Protein 5MYF (pdb70)

Sequence (313 aa):
TNTLTTDQLQELLQIQKEFDDRIPTLNLGDSKIAYVVEFFEEWFNTLETFKNWKKKPGKPLDVQLDELADILAFGLSIANQQGFEEYDRDLFFESSFDEEYFLDFPYLRNQDMIYDMMSSEFYDDDLTSIRRLVIVFKIAEQLYTIDQLIDAYKKKMKRNHTNTLTTDQLQELLQIQKEFDDRIPTLNLGDSKIAYVVEFFEWFNTLETFKNWKKKPGKPLDVQLDDELADILAFGLSIANQQGFEEYDRDLFFESSFDEEYFLDFPYLRNQDMIYDMMSEFYDDDLTTSIRRLVIVFKIAEQLYTIDQLIDAYKKKMK

Nearest PDB structures (foldseek):
  5myd-assembly1_C-4  TM=1.002E+00  e=2.985E-21  Staphylococcus sp. HMSC068C09
  5myi-assembly1_D-2  TM=1.001E+00  e=7.187E-21  Staphylococcus aureus
  5myf-assembly1_A  TM=1.003E+00  e=1.012E-20  Staphylococcus aureus
  5mil-assembly1_B  TM=9.375E-01  e=4.132E-13  Staphylococcus aureus
  1ogk-assembly2_D  TM=5.511E-01  e=2.958E-02  Trypanosoma cruzi

Solvent-accessible surface area: 14474 Å² total; per-residue (Å²): 130,53,91,19,66,60,108,49,0,74,75,0,13,64,42,5,65,95,43,12,108,133,25,132,71,56,57,57,42,11,2,50,2,0,0,3,0,26,0,1,28,0,0,29,10,23,4,43,1,31,42,85,71,191,182,70,28,98,80,95,102,51,24,14,58,41,0,0,22,0,0,9,34,0,0,1,0,0,38,55,83,38,17,116,118,169,34,38,92,71,0,37,103,34,17,96,126,17,178,178,4,52,109,88,55,1,166,68,48,76,2,1,60,72,3,0,53,42,5,26,74,136,117,20,74,10,31,55,11,0,0,0,0,0,12,1,0,37,53,36,22,39,0,54,71,0,15,88,16,0,69,105,32,9,104,89,78,122,151,46,79,16,64,56,106,56,0,77,82,0,12,93,33,5,42,85,90,11,108,173,25,132,77,53,54,56,38,11,1,45,0,0,0,4,0,24,0,1,26,0,0,25,10,2,7,27,1,30,39,92,90,107,111,75,28,60,87,111,118,62,13,13,60,38,0,0,26,0,0,12,36,0,0,2,0,0,45,51,77,41,26,59,111,154,28,43,90,77,0,39,59,43,13,111,131,33,190,63,7,59,108,91,52,1,98,67,48,78,1,0,61,78,2,0,53,50,6,81,49,103,89,21,75,8,18,54,10,0,2,1,0,0,17,0,0,39,61,30,24,44,0,67,78,0,18,84,14,0,56,107,68,39,176

Secondary structure (DSSP, 8-state):
-----HHHHHHHHHHHHHHHTT-TT--HHHHHHHHHHHHHHHHHHH-TT-TT-SS-S--HHHHHHHHHHHHHHHHHHHHHH---HHHHHHHHHHHHH--SS-HHHHHSTTHHHHHHHHHTSTT--HHHHHHHHHHHHHHHS-HHHHHHHHHHHH-/-----HHHHHHHHHHHHHHHTT-TT--HHHHHHHHHHHHHHHHHHH-TT-TTSSS----HHHHHHHHHHHHHHHHHHHHHH---HHHHHHHHHHHHH--S--HHHHHSTTHHHHHHHHHH-TT--HHHHHHHHHHHHHHHS-HHHHHHHHHHHHHHH-

B-factor: mean 36.77, std 14.62, range [16.24, 110.11]

InterPro domains:
  IPR014871 dUTPase/dCTP pyrophosphatase [PF08761] (24-177)
  IPR016995 Dimeric dUTPase Dut-like [PIRSF032436] (15-187)

Organism: Staphylococcus aureus (NCBI:txid1280)

Radius of gyration: 20.55 Å; Cα contacts (8 Å, |Δi|>4): 342; chains: 2; bounding box: 52×56×42 Å

Structure (mmCIF, N/CA/C/O backbone):
data_5MYF
#
_entry.id   5MYF
#
_cell.length_a   43.642
_cell.length_b   51.942
_cell.length_c   148.418
_cell.angle_alpha   90.00
_cell.angle_beta   90.00
_cell.angle_gamma   90.00
#
_symmetry.space_group_name_H-M   'P 2 21 21'
#
loop_
_entity.id
_entity.type
_entity.pdbx_description
1 polymer 'dUTPase from DI S. aureus phage'
2 water water
#
loop_
_atom_site.group_PDB
_atom_site.id
_atom_site.type_symbol
_atom_site.label_atom_id
_atom_site.label_alt_id
_atom_site.label_comp_id
_atom_site.label_asym_id
_atom_site.label_entity_id
_atom_site.label_seq_id
_atom_site.pdbx_PDB_ins_code
_atom_site.Cartn_x
_atom_site.Cartn_y
_atom_site.Cartn_z
_atom_site.occupancy
_atom_site.B_iso_or_equiv
_atom_site.auth_seq_id
_atom_site.auth_comp_id
_atom_site.auth_asym_id
_atom_site.auth_atom_id
_atom_site.pdbx_PDB_model_num
ATOM 1 N N . THR A 1 36 ? -34.293 -20.529 34.025 1.00 63.37 2 THR D N 1
ATOM 2 C CA . THR A 1 36 ? -34.016 -20.146 32.635 1.00 67.03 2 THR D CA 1
ATOM 3 C C . THR A 1 36 ? -32.513 -19.768 32.483 1.00 57.84 2 THR D C 1
ATOM 4 O O . THR A 1 36 ? -32.037 -19.310 31.420 1.00 53.42 2 THR D O 1
ATOM 8 N N . ASN A 1 37 ? -31.759 -20.011 33.550 1.00 51.25 3 ASN D N 1
ATOM 9 C CA . ASN A 1 37 ? -30.324 -19.782 33.535 1.00 42.72 3 ASN D CA 1
ATOM 10 C C . ASN A 1 37 ? -29.584 -21.072 33.868 1.00 34.70 3 ASN D C 1
ATOM 11 O O . ASN A 1 37 ? -28.625 -21.086 34.644 1.00 35.53 3 ASN D O 1
ATOM 16 N N . THR A 1 38 ? -30.071 -22.180 33.313 1.00 35.72 4 THR D N 1
ATOM 17 C CA . THR A 1 38 ? -29.451 -23.481 33.527 1.00 28.92 4 THR D CA 1
ATOM 18 C C . THR A 1 38 ? -29.142 -24.138 32.158 1.00 37.02 4 THR D C 1
ATOM 19 O O . THR A 1 38 ? -29.740 -23.797 31.137 1.00 44.93 4 THR D O 1
ATOM 23 N N . LEU A 1 39 ? -28.212 -25.077 32.137 1.00 35.01 5 LEU D N 1
ATOM 24 C CA . LEU A 1 39 ? -27.901 -25.808 30.884 1.00 30.29 5 LEU D CA 1
ATOM 25 C C . LEU A 1 39 ? -28.099 -27.309 31.140 1.00 37.15 5 LEU D C 1
ATOM 26 O O . LEU A 1 39 ? -27.514 -27.836 32.091 1.00 35.67 5 LEU D O 1
ATOM 31 N N . THR A 1 40 ? -28.903 -27.980 30.319 1.00 33.38 6 THR D N 1
ATOM 32 C CA . THR A 1 40 ? -29.132 -29.423 30.459 1.00 36.68 6 THR D CA 1
ATOM 33 C C . THR A 1 40 ? -28.387 -30.143 29.354 1.00 36.91 6 THR D C 1
ATOM 34 O O . THR A 1 40 ? -28.027 -29.516 28.341 1.00 30.40 6 THR D O 1
ATOM 38 N N . THR A 1 41 ? -28.148 -31.437 29.540 1.00 34.35 7 THR D N 1
ATOM 39 C CA . THR A 1 41 ? -27.447 -32.197 28.513 1.00 34.37 7 THR D CA 1
ATOM 40 C C . THR A 1 41 ? -28.242 -32.266 27.209 1.00 31.26 7 THR D C 1
ATOM 41 O O . THR A 1 41 ? -27.645 -32.274 26.128 1.00 32.48 7 THR D O 1
ATOM 45 N N . ASP A 1 42 ? -29.567 -32.301 27.306 1.00 32.63 8 ASP D N 1
ATOM 46 C CA . ASP A 1 42 ? -30.454 -32.205 26.135 1.00 38.25 8 ASP D CA 1
ATOM 47 C C . ASP A 1 42 ? -30.230 -30.923 25.340 1.00 36.41 8 ASP D C 1
ATOM 48 O O . ASP A 1 42 ? -30.214 -30.940 24.102 1.00 31.04 8 ASP D O 1
ATOM 53 N N . GLN A 1 43 ? -30.126 -29.803 26.055 1.00 33.18 9 GLN D N 1
ATOM 54 C CA . GLN A 1 43 ? -29.815 -28.527 25.408 1.00 36.06 9 GLN D CA 1
ATOM 55 C C . GLN A 1 43 ? -28.438 -28.558 24.725 1.00 33.17 9 GLN D C 1
ATOM 56 O O . GLN A 1 43 ? -28.289 -28.124 23.580 1.00 29.68 9 GLN D O 1
ATOM 62 N N . LEU A 1 44 ? -27.438 -29.091 25.426 1.00 27.97 10 LEU D N 1
ATOM 63 C CA . LEU A 1 44 ? -26.093 -29.165 24.864 1.00 28.49 10 LEU D CA 1
ATOM 64 C C . LEU A 1 44 ? -26.061 -30.049 23.633 1.00 28.41 10 LEU D C 1
ATOM 65 O O . LEU A 1 44 ? -25.461 -29.712 22.622 1.00 24.59 10 LEU D O 1
ATOM 70 N N . GLN A 1 45 ? -26.654 -31.235 23.699 1.00 28.82 11 GLN D N 1
ATOM 71 C CA . GLN A 1 45 ? -26.679 -32.089 22.512 1.00 33.46 11 GLN D CA 1
ATOM 72 C C . GLN A 1 45 ? -27.376 -31.427 21.324 1.00 31.50 11 GLN D C 1
ATOM 73 O O . GLN A 1 45 ? -26.936 -31.540 20.158 1.00 30.82 11 GLN D O 1
ATOM 79 N N . GLU A 1 46 ? -28.467 -30.742 21.611 1.00 34.29 12 GLU D N 1
ATOM 80 C CA . GLU A 1 46 ? -29.146 -29.970 20.579 1.00 34.29 12 GLU D CA 1
ATOM 81 C C . GLU A 1 46 ? -28.241 -28.914 19.933 1.00 29.84 12 GLU D C 1
ATOM 82 O O . GLU A 1 46 ? -28.292 -28.723 18.714 1.00 30.01 12 GLU D O 1
ATOM 88 N N . LEU A 1 47 ? -27.466 -28.177 20.727 1.00 28.96 13 LEU D N 1
ATOM 89 C CA . LEU A 1 47 ? -26.558 -27.142 20.165 1.00 23.91 13 LEU D CA 1
ATOM 90 C C . LEU A 1 47 ? -25.441 -27.793 19.343 1.00 26.79 13 LEU D C 1
ATOM 91 O O . LEU A 1 47 ? -25.102 -27.312 18.285 1.00 26.58 13 LEU D O 1
ATOM 96 N N . LEU A 1 48 ? -24.862 -28.905 19.830 1.00 22.64 14 LEU D N 1
ATOM 97 C CA . LEU A 1 48 ? -23.809 -29.591 19.064 1.00 27.02 14 LEU D CA 1
ATOM 98 C C . LEU A 1 48 ? -24.348 -30.078 17.694 1.00 30.39 14 LEU D C 1
ATOM 99 O O . LEU A 1 48 ? -23.651 -29.997 16.674 1.00 30.30 14 LEU D O 1
ATOM 104 N N . GLN A 1 49 ? -25.604 -30.530 17.672 1.00 30.30 15 GLN D N 1
ATOM 105 C CA . GLN A 1 49 ? -26.237 -31.031 16.458 1.00 31.92 15 GLN D CA 1
ATOM 106 C C . GLN A 1 49 ? -26.479 -29.881 15.457 1.00 36.07 15 GLN D C 1
ATOM 107 O O . GLN A 1 49 ? -26.219 -30.015 14.254 1.00 35.92 15 GLN D O 1
ATOM 110 N N . ILE A 1 50 ? -26.961 -28.743 15.950 1.00 33.51 16 ILE D N 1
ATOM 111 C CA . ILE A 1 50 ? -27.103 -27.581 15.093 1.00 29.39 16 ILE D CA 1
ATOM 112 C C . ILE A 1 50 ? -25.755 -27.174 14.484 1.00 34.48 16 ILE D C 1
ATOM 113 O O . ILE A 1 50 ? -25.665 -26.883 13.296 1.00 33.00 16 ILE D O 1
ATOM 118 N N . GLN A 1 51 ? -24.703 -27.123 15.301 1.00 27.97 17 GLN D N 1
ATOM 119 C CA . GLN A 1 51 ? -23.398 -26.727 14.776 1.00 26.18 17 GLN D CA 1
ATOM 120 C C . GLN A 1 51 ? -22.910 -27.754 13.774 1.00 27.93 17 GLN D C 1
ATOM 121 O O . GLN A 1 51 ? -22.277 -27.416 12.745 1.00 28.16 17 GLN D O 1
ATOM 127 N N . LYS A 1 52 ? -23.168 -29.024 14.057 1.00 25.89 18 LYS D N 1
ATOM 128 C CA . LYS A 1 52 ? -22.734 -30.071 13.132 1.00 30.71 18 LYS D CA 1
ATOM 129 C C . LYS A 1 52 ? -23.371 -29.927 11.771 1.00 36.40 18 LYS D C 1
ATOM 130 O O . LYS A 1 52 ? -22.711 -30.127 10.739 1.00 36.33 18 LYS D O 1
ATOM 134 N N . GLU A 1 53 ? -24.668 -29.628 11.763 1.00 44.79 19 GLU D N 1
ATOM 135 C CA . GLU A 1 53 ? -25.399 -29.518 10.507 1.00 47.18 19 GLU D CA 1
ATOM 136 C C . GLU A 1 53 ? -24.893 -28.366 9.703 1.00 42.59 19 GLU D C 1
ATOM 137 O O . GLU A 1 53 ? -24.832 -28.467 8.490 1.00 43.02 19 GLU D O 1
ATOM 143 N N . PHE A 1 54 ? -24.533 -27.276 10.379 1.00 35.58 20 PHE D N 1
ATOM 144 C CA . PHE A 1 54 ? -23.905 -26.164 9.688 1.00 37.09 20 PHE D CA 1
ATOM 145 C C . PHE A 1 54 ? -22.515 -26.489 9.144 1.00 35.66 20 PHE D C 1
ATOM 146 O O . PHE A 1 54 ? -22.193 -26.182 7.997 1.00 44.12 20 PHE D O 1
ATOM 154 N N . ASP A 1 55 ? -21.683 -27.091 9.960 1.00 34.48 21 ASP D N 1
ATOM 155 C CA . ASP A 1 55 ? -20.298 -27.310 9.578 1.00 29.62 21 ASP D CA 1
ATOM 156 C C . ASP A 1 55 ? -20.183 -28.390 8.497 1.00 28.37 21 ASP D C 1
ATOM 157 O O . ASP A 1 55 ? -19.186 -28.421 7.777 1.00 35.16 21 ASP D O 1
ATOM 162 N N . ASP A 1 56 ? -21.175 -29.265 8.439 1.00 30.70 22 ASP D N 1
ATOM 163 C CA . ASP A 1 56 ? -21.208 -30.338 7.416 1.00 33.50 22 ASP D CA 1
ATOM 164 C C . ASP A 1 56 ? -21.272 -29.720 6.023 1.00 44.03 22 ASP D C 1
ATOM 165 O O . ASP A 1 56 ? -20.946 -30.368 5.010 1.00 44.16 22 ASP D O 1
ATOM 170 N N . ARG A 1 57 ? -21.755 -28.488 5.962 1.00 42.63 23 ARG D N 1
ATOM 171 C CA . ARG A 1 57 ? -21.886 -27.788 4.700 1.00 45.35 23 ARG D CA 1
ATOM 172 C C . ARG A 1 57 ? -20.650 -26.968 4.295 1.00 49.00 23 ARG D C 1
ATOM 173 O O . ARG A 1 57 ? -20.631 -26.396 3.205 1.00 51.41 23 ARG D O 1
ATOM 179 N N . ILE A 1 58 ? -19.581 -27.047 5.091 1.00 35.20 24 ILE D N 1
ATOM 180 C CA . ILE A 1 58 ? -18.307 -26.328 4.876 1.00 32.75 24 ILE D CA 1
ATOM 181 C C . ILE A 1 58 ? -17.178 -27.293 4.534 1.00 39.96 24 ILE D C 1
ATOM 182 O O . ILE A 1 58 ? -16.541 -27.903 5.413 1.00 38.04 24 ILE D O 1
ATOM 187 N N . PRO A 1 59 ? -16.945 -27.489 3.227 1.00 46.19 25 PRO D N 1
ATOM 188 C CA . PRO A 1 59 ? -15.981 -28.537 2.862 1.00 42.45 25 PRO D CA 1
ATOM 189 C C . PRO A 1 59 ? -14.555 -28.226 3.279 1.00 41.06 25 PRO D C 1
ATOM 190 O O . PRO A 1 59 ? -13.753 -29.144 3.433 1.00 39.93 25 PRO D O 1
ATOM 194 N N . THR A 1 60 ? -14.268 -26.952 3.540 1.00 36.47 26 THR D N 1
ATOM 195 C CA . THR A 1 60 ? -12.915 -26.522 3.927 1.00 34.10 26 THR D CA 1
ATOM 196 C C . THR A 1 60 ? -12.685 -26.491 5.460 1.00 39.53 26 THR D C 1
ATOM 197 O O . THR A 1 60 ? -11.627 -26.056 5.958 1.00 35.16 26 THR D O 1
ATOM 201 N N . LEU A 1 61 ? -13.679 -26.912 6.224 1.00 35.10 27 LEU D N 1
ATOM 202 C CA . LEU A 1 61 ? -13.542 -26.916 7.713 1.00 33.82 27 LEU D CA 1
ATOM 203 C C . LEU A 1 61 ? -12.223 -27.448 8.256 1.00 34.32 27 LEU D C 1
ATOM 204 O O . LEU A 1 61 ? -11.832 -28.568 7.923 1.00 35.91 27 LEU D O 1
ATOM 209 N N . ASN A 1 62 ? -11.514 -26.689 9.101 1.00 30.27 28 ASN D N 1
ATOM 210 C CA . ASN A 1 62 ? -10.402 -27.333 9.808 1.00 37.23 28 ASN D CA 1
ATOM 211 C C . ASN A 1 62 ? -10.142 -26.800 11.193 1.00 29.09 28 ASN D C 1
ATOM 212 O O . ASN A 1 62 ? -10.390 -25.615 11.526 1.00 30.58 28 ASN D O 1
ATOM 217 N N . LEU A 1 63 ? -9.654 -27.710 12.020 1.00 30.69 29 LEU D N 1
ATOM 218 C CA . LEU A 1 63 ? -9.605 -27.473 13.440 1.00 29.55 29 LEU D CA 1
ATOM 219 C C . LEU A 1 63 ? -8.700 -26.305 13.822 1.00 30.17 29 LEU D C 1
ATOM 220 O O . LEU A 1 63 ? -9.057 -25.456 14.667 1.00 27.66 29 LEU D O 1
ATOM 225 N N . GLY A 1 64 ? -7.535 -26.226 13.193 1.00 28.32 30 GLY D N 1
ATOM 226 C CA . GLY A 1 64 ? -6.633 -25.110 13.453 1.00 33.52 30 GLY D CA 1
ATOM 227 C C . GLY A 1 64 ? -7.267 -23.714 13.241 1.00 30.32 30 GLY D C 1
ATOM 228 O O . GLY A 1 64 ? -7.111 -22.807 14.106 1.00 25.72 30 GLY D O 1
ATOM 229 N N . ASP A 1 65 ? -7.956 -23.545 12.115 1.00 27.31 31 ASP D N 1
ATOM 230 C CA . ASP A 1 65 ? -8.612 -22.260 11.816 1.00 30.26 31 ASP D CA 1
ATOM 231 C C . ASP A 1 65 ? -9.740 -21.991 12.804 1.00 25.13 31 ASP D C 1
ATOM 232 O O . ASP A 1 65 ? -9.941 -20.869 13.254 1.00 27.63 31 ASP D O 1
ATOM 237 N N . SER A 1 66 ? -10.492 -23.028 13.141 1.00 22.14 32 SER D N 1
ATOM 238 C CA . SER A 1 66 ? -11.581 -22.903 14.134 1.00 25.23 32 SER D CA 1
ATOM 239 C C . SER A 1 66 ? -11.061 -22.480 15.521 1.00 26.84 32 SER D C 1
ATOM 240 O O . SER A 1 66 ? -11.747 -21.716 16.249 1.00 22.47 32 SER D O 1
ATOM 243 N N . LYS A 1 67 ? -9.886 -22.982 15.919 1.00 25.68 33 LYS D N 1
ATOM 244 C CA . LYS A 1 67 ? -9.291 -22.611 17.228 1.00 22.35 33 LYS D CA 1
ATOM 245 C C . LYS A 1 67 ? -8.840 -21.130 17.207 1.00 28.70 33 LYS D C 1
ATOM 246 O O . LYS A 1 67 ? -8.985 -20.410 18.193 1.00 24.27 33 LYS D O 1
ATOM 252 N N . ILE A 1 68 ? -8.313 -20.683 16.089 1.00 20.74 34 ILE D N 1
ATOM 253 C CA . ILE A 1 68 ? -7.975 -19.249 15.980 1.00 24.02 34 ILE D CA 1
ATOM 254 C C . ILE A 1 68 ? -9.245 -18.426 15.981 1.00 23.03 34 ILE D C 1
ATOM 255 O O . ILE A 1 68 ? -9.309 -17.366 16.625 1.00 21.39 34 ILE D O 1
ATOM 260 N N . ALA A 1 69 ? -10.248 -18.861 15.220 1.00 21.26 35 ALA D N 1
ATOM 261 C CA . ALA A 1 69 ? -11.525 -18.109 15.159 1.00 22.23 35 ALA D CA 1
ATOM 262 C C . ALA A 1 69 ? -12.174 -17.932 16.538 1.00 21.73 35 ALA D C 1
ATOM 263 O O . ALA A 1 69 ? -12.679 -16.866 16.889 1.00 20.84 35 ALA D O 1
ATOM 265 N N . TYR A 1 70 ? -12.168 -18.981 17.350 1.00 19.06 36 TYR D N 1
ATOM 266 C CA . TYR A 1 70 ? -12.676 -18.870 18.696 1.00 19.74 36 TYR D CA 1
ATOM 267 C C . TYR A 1 70 ? -12.015 -17.705 19.430 1.00 21.26 36 TYR D C 1
ATOM 268 O O . TYR A 1 70 ? -12.689 -16.934 20.074 1.00 19.30 36 TYR D O 1
ATOM 277 N N . VAL A 1 71 ? -10.699 -17.570 19.325 1.00 23.64 37 VAL D N 1
ATOM 278 C CA . VAL A 1 71 ? -9.990 -16.486 20.047 1.00 20.42 37 VAL D CA 1
ATOM 279 C C . VAL A 1 71 ? -10.302 -15.131 19.484 1.00 21.98 37 VAL D C 1
ATOM 280 O O . VAL A 1 71 ? -10.539 -14.181 20.234 1.00 19.37 37 VAL D O 1
ATOM 284 N N . VAL A 1 72 ? -10.247 -15.020 18.156 1.00 18.24 38 VAL D N 1
ATOM 285 C CA . VAL A 1 72 ? -10.599 -13.711 17.529 1.00 18.85 38 VAL D CA 1
ATOM 286 C C . VAL A 1 72 ? -12.014 -13.292 17.923 1.00 20.59 38 VAL D C 1
ATOM 287 O O . VAL A 1 72 ? -12.243 -12.129 18.179 1.00 23.59 38 VAL D O 1
ATOM 291 N N . GLU A 1 73 ? -12.981 -14.218 17.859 1.00 20.44 39 GLU D N 1
ATOM 292 C CA . GLU A 1 73 ? -14.347 -13.880 18.235 1.00 20.21 39 GLU D CA 1
ATOM 293 C C . GLU A 1 73 ? -14.465 -13.577 19.738 1.00 21.11 39 GLU D C 1
ATOM 294 O O . GLU A 1 73 ? -15.327 -12.791 20.161 1.00 19.65 39 GLU D O 1
ATOM 300 N N . PHE A 1 74 ? -13.658 -14.229 20.555 1.00 17.94 40 PHE D N 1
ATOM 301 C CA . PHE A 1 74 ? -13.694 -13.888 21.987 1.00 17.24 40 PHE D CA 1
ATOM 302 C C . PHE A 1 74 ? -13.383 -12.418 22.162 1.00 20.20 40 PHE D C 1
ATOM 303 O O . PHE A 1 74 ? -14.058 -11.678 22.925 1.00 21.67 40 PHE D O 1
ATOM 311 N N . PHE A 1 75 ? -12.357 -11.968 21.437 1.00 21.50 41 PHE D N 1
ATOM 312 C CA . PHE A 1 75 ? -11.962 -10.556 21.542 1.00 19.76 41 PHE D CA 1
ATOM 313 C C . PHE A 1 75 ? -12.989 -9.617 20.944 1.00 18.36 41 PHE D C 1
ATOM 314 O O . PHE A 1 75 ? -13.162 -8.518 21.476 1.00 22.33 41 PHE D O 1
ATOM 322 N N A GLU A 1 76 ? -13.636 -10.001 19.846 0.48 19.46 42 GLU D N 1
ATOM 323 N N B GLU A 1 76 ? -13.661 -10.009 19.858 0.52 19.28 42 GLU D N 1
ATOM 324 C CA A GLU A 1 76 ? -14.715 -9.191 19.297 0.48 23.85 42 GLU D CA 1
ATOM 325 C CA B GLU A 1 76 ? -14.746 -9.194 19.312 0.52 23.77 42 GLU D CA 1
ATOM 326 C C A GLU A 1 76 ? -15.820 -8.997 20.329 0.48 24.38 42 GLU D C 1
ATOM 327 C C B GLU A 1 76 ? -15.831 -8.994 20.340 0.52 24.51 42 GLU D C 1
ATOM 328 O O A GLU A 1 76 ? -16.331 -7.892 20.461 0.48 21.05 42 GLU D O 1
ATOM 329 O O B GLU A 1 76 ? -16.345 -7.891 20.477 0.52 21.45 42 GLU D O 1
ATOM 340 N N . TRP A 1 77 ? -16.207 -10.063 21.031 1.00 20.87 43 TRP D N 1
ATOM 341 C CA . TRP A 1 77 ? -17.181 -9.983 22.125 1.00 19.67 43 TRP D CA 1
ATOM 342 C C . TRP A 1 77 ? -16.678 -9.114 23.270 1.00 21.89 43 TRP D C 1
ATOM 343 O O . TRP A 1 77 ? -17.435 -8.277 23.791 1.00 23.69 43 TRP D O 1
ATOM 354 N N . PHE A 1 78 ? -15.443 -9.330 23.700 1.00 20.52 44 PHE D N 1
ATOM 355 C CA . PHE A 1 78 ? -14.882 -8.507 24.815 1.00 20.07 44 PHE D CA 1
ATOM 356 C C . PHE A 1 78 ? -14.924 -7.017 24.452 1.00 19.59 44 PHE D C 1
ATOM 357 O O . PHE A 1 78 ? -15.205 -6.124 25.322 1.00 23.18 44 PHE D O 1
ATOM 365 N N . ASN A 1 79 ? -14.659 -6.725 23.184 1.00 18.89 45 ASN D N 1
ATOM 366 C CA . ASN A 1 79 ? -14.722 -5.290 22.743 1.00 21.07 45 ASN D CA 1
ATOM 367 C C . ASN A 1 79 ? -16.116 -4.728 22.926 1.00 25.56 45 ASN D C 1
ATOM 368 O O . ASN A 1 79 ? -16.265 -3.508 23.186 1.00 30.48 45 ASN D O 1
ATOM 373 N N . THR A 1 80 ? -17.174 -5.529 22.772 1.00 22.04 46 THR D N 1
ATOM 374 C CA . THR A 1 80 ? -18.553 -4.989 22.979 1.00 21.14 46 THR D CA 1
ATOM 375 C C . THR A 1 80 ? -18.896 -4.549 24.443 1.00 32.91 46 THR D C 1
ATOM 376 O O . THR A 1 80 ? -19.785 -3.667 24.670 1.00 27.59 46 THR D O 1
ATOM 380 N N . LEU A 1 81 ? -18.198 -5.128 25.425 1.00 25.41 47 LEU D N 1
ATOM 381 C CA . LEU A 1 81 ? -18.404 -4.740 26.816 1.00 26.06 47 LEU D CA 1
ATOM 382 C C . LEU A 1 81 ? -17.869 -3.330 27.060 1.00 25.13 47 LEU D C 1
ATOM 383 O O . LEU A 1 81 ? -18.434 -2.560 27.874 1.00 28.26 47 LEU D O 1
ATOM 388 N N . GLU A 1 82 ? -16.753 -3.009 26.418 1.00 26.56 48 GLU D N 1
ATOM 389 C CA . GLU A 1 82 ? -16.149 -1.673 26.569 1.00 24.54 48 GLU D CA 1
ATOM 390 C C . GLU A 1 82 ? -15.753 -1.317 28.008 1.00 31.39 48 GLU D C 1
ATOM 391 O O . GLU A 1 82 ? -15.781 -0.104 28.429 1.00 24.60 48 GLU D O 1
ATOM 397 N N . THR A 1 83 ? -15.366 -2.344 28.766 1.00 30.18 49 THR D N 1
ATOM 398 C CA . THR A 1 83 ? -15.018 -2.125 30.167 1.00 31.69 49 THR D CA 1
ATOM 399 C C . THR A 1 83 ? -13.670 -1.423 30.318 1.00 29.04 49 THR D C 1
ATOM 400 O O . THR A 1 83 ? -13.358 -0.885 31.402 1.00 28.74 49 THR D O 1
ATOM 404 N N . PHE A 1 84 ? -12.887 -1.374 29.255 1.00 24.04 50 PHE D N 1
ATOM 405 C CA . PHE A 1 84 ? -11.617 -0.645 29.291 1.00 29.18 50 PHE D CA 1
ATOM 406 C C . PHE A 1 84 ? -11.741 0.793 28.723 1.00 26.87 50 PHE D C 1
ATOM 407 O O . PHE A 1 84 ? -10.768 1.524 28.693 1.00 28.03 50 PHE D O 1
ATOM 415 N N . LYS A 1 85 ? -12.926 1.163 28.245 1.00 25.93 51 LYS D N 1
ATOM 416 C CA . LYS A 1 85 ? -13.097 2.431 27.569 1.00 24.71 51 LYS D CA 1
ATOM 417 C C . LYS A 1 85 ? -13.489 3.543 28.542 1.00 28.99 51 LYS D C 1
ATOM 418 O O . LYS A 1 85 ? -14.647 3.956 28.595 1.00 28.73 51 LYS D O 1
ATOM 424 N N . ASN A 1 86 ? -12.503 4.017 29.315 1.00 28.43 52 ASN D N 1
ATOM 425 C CA . ASN A 1 86 ? -12.763 5.062 30.307 1.00 29.59 52 ASN D CA 1
ATOM 426 C C . ASN A 1 86 ? -13.147 6.413 29.658 1.00 31.03 52 ASN D C 1
ATOM 427 O O . ASN A 1 86 ? -13.650 7.325 30.334 1.00 28.11 52 ASN D O 1
ATOM 432 N N . TRP A 1 87 ? -12.891 6.553 28.363 1.00 29.75 53 TRP D N 1
ATOM 433 C CA . TRP A 1 87 ? -13.161 7.794 27.668 1.00 35.14 53 TRP D CA 1
ATOM 434 C C . TRP A 1 87 ? -14.581 7.869 27.129 1.00 34.94 53 TRP D C 1
ATOM 435 O O . TRP A 1 87 ? -14.910 8.782 26.395 1.00 30.78 53 TRP D O 1
ATOM 446 N N . LYS A 1 88 ? -15.381 6.839 27.363 1.00 29.68 54 LYS D N 1
ATOM 447 C CA . LYS A 1 88 ? -16.790 6.860 26.965 1.00 29.16 54 LYS D CA 1
ATOM 448 C C . LYS A 1 88 ? -17.635 7.016 28.223 1.00 25.89 54 LYS D C 1
ATOM 449 O O . LYS A 1 88 ? -17.380 6.334 29.208 1.00 32.24 54 LYS D O 1
ATOM 454 N N . LYS A 1 89 ? -18.640 7.853 28.184 1.00 25.37 55 LYS D N 1
ATOM 455 C CA . LYS A 1 89 ? -19.484 8.046 29.363 1.00 29.57 55 LYS D CA 1
ATOM 456 C C . LYS A 1 89 ? -20.272 6.834 29.806 1.00 36.29 55 LYS D C 1
ATOM 457 O O . LYS A 1 89 ? -20.314 6.519 31.000 1.00 42.35 55 LYS D O 1
ATOM 463 N N . LYS A 1 90 ? -21.001 6.238 28.877 1.00 34.10 56 LYS D N 1
ATOM 464 C CA . LYS A 1 90 ? -21.863 5.076 29.204 1.00 37.49 56 LYS D CA 1
ATOM 465 C C . LYS A 1 90 ? -21.429 3.881 28.364 1.00 36.77 56 LYS D C 1
ATOM 466 O O . LYS A 1 90 ? -22.032 3.573 27.341 1.00 33.71 56 LYS D O 1
ATOM 472 N N . PRO A 1 91 ? -20.383 3.197 28.803 1.00 29.81 57 PRO D N 1
ATOM 473 C CA . PRO A 1 91 ? -19.754 2.196 27.937 1.00 29.51 57 PRO D CA 1
ATOM 474 C C . PRO A 1 91 ? -20.611 0.944 27.724 1.00 29.02 57 PRO D C 1
ATOM 475 O O . PRO A 1 91 ? -21.407 0.595 28.602 1.00 35.21 57 PRO D O 1
ATOM 479 N N . GLY A 1 92 ? -20.441 0.299 26.572 1.00 28.50 58 GLY D N 1
ATOM 480 C CA . GLY A 1 92 ? -21.176 -0.927 26.285 1.00 31.88 58 GLY D CA 1
ATOM 481 C C . GLY A 1 92 ? -22.043 -0.866 25.036 1.00 36.77 58 GLY D C 1
ATOM 482 O O . GLY A 1 92 ? -22.826 0.066 24.828 1.00 27.10 58 GLY D O 1
ATOM 483 N N . LYS A 1 93 ? -21.867 -1.849 24.149 1.00 31.21 59 LYS D N 1
ATOM 484 C CA . LYS A 1 93 ? -22.701 -1.935 22.947 1.00 28.23 59 LYS D CA 1
ATOM 485 C C . LYS A 1 93 ? -24.107 -2.398 23.346 1.00 28.74 59 LYS D C 1
ATOM 486 O O . LYS A 1 93 ? -24.295 -2.842 24.479 1.00 30.57 59 LYS D O 1
ATOM 492 N N . PRO A 1 94 ? -25.091 -2.327 22.410 1.00 29.64 60 PRO D N 1
ATOM 493 C CA . PRO A 1 94 ? -26.416 -2.840 22.775 1.00 33.44 60 PRO D CA 1
ATOM 494 C C . PRO A 1 94 ? -26.345 -4.304 23.222 1.00 34.24 60 PRO D C 1
ATOM 495 O O . PRO A 1 94 ? -25.467 -5.056 22.791 1.00 27.41 60 PRO D O 1
ATOM 499 N N . LEU A 1 95 ? -27.215 -4.668 24.150 1.00 32.53 61 LEU D N 1
ATOM 500 C CA . LEU A 1 95 ? -27.269 -6.040 24.633 1.00 34.38 61 LEU D CA 1
ATOM 501 C C . LEU A 1 95 ? -27.389 -7.094 23.512 1.00 31.91 61 LEU D C 1
ATOM 502 O O . LEU A 1 95 ? -26.790 -8.189 23.588 1.00 30.95 61 LEU D O 1
ATOM 507 N N . ASP A 1 96 ? -28.189 -6.824 22.493 1.00 32.27 62 ASP D N 1
ATOM 508 C CA . ASP A 1 96 ? -28.324 -7.799 21.420 1.00 34.44 62 ASP D CA 1
ATOM 509 C C . ASP A 1 96 ? -27.036 -7.978 20.609 1.00 28.61 62 ASP D C 1
ATOM 510 O O . ASP A 1 96 ? -26.783 -9.079 20.064 1.00 26.65 62 ASP D O 1
ATOM 515 N N . VAL A 1 97 ? -26.263 -6.903 20.473 1.00 29.59 63 VAL D N 1
ATOM 516 C CA . VAL A 1 97 ? -24.943 -6.965 19.822 1.00 27.31 63 VAL D CA 1
ATOM 517 C C . VAL A 1 97 ? -23.988 -7.786 20.667 1.00 24.75 63 VAL D C 1
ATOM 518 O O . VAL A 1 97 ? -23.226 -8.641 20.146 1.00 29.33 63 VAL D O 1
ATOM 522 N N . GLN A 1 98 ? -24.025 -7.562 21.983 1.00 24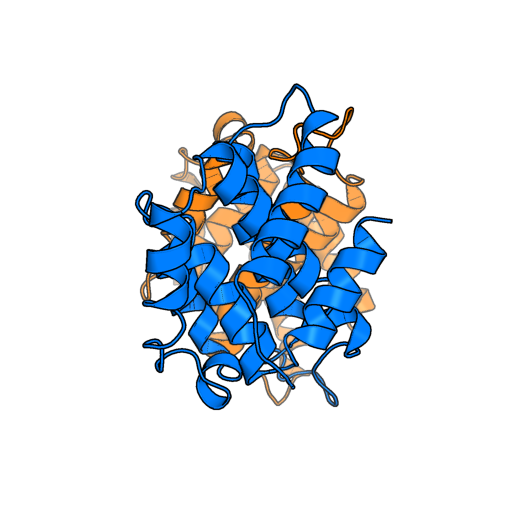.49 64 GLN D N 1
ATOM 523 C CA . GLN A 1 98 ? -23.175 -8.365 22.882 1.00 22.30 64 GLN D CA 1
ATOM 524 C C . GLN A 1 98 ? -23.517 -9.834 22.769 1.00 25.60 64 GLN D C 1
ATOM 525 O O . GLN A 1 98 ? -22.629 -10.708 22.632 1.00 23.49 64 GLN D O 1
ATOM 531 N N . LEU A 1 99 ? -24.807 -10.117 22.779 1.00 20.28 65 LEU D N 1
ATOM 532 C CA . LEU A 1 99 ? -25.177 -11.540 22.746 1.00 23.94 65 LEU D CA 1
ATOM 533 C C . LEU A 1 99 ? -24.875 -12.177 21.410 1.00 26.68 65 LEU D C 1
ATOM 534 O O . LEU A 1 99 ? -24.505 -13.368 21.348 1.00 26.29 65 LEU D O 1
ATOM 539 N N . ASP A 1 100 ? -25.057 -11.421 20.331 1.00 25.57 66 ASP D N 1
ATOM 540 C CA . ASP A 1 100 ? -24.757 -11.973 19.010 1.00 23.49 66 ASP D CA 1
ATOM 541 C C . ASP A 1 100 ? -23.269 -12.260 18.913 1.00 27.17 66 ASP D C 1
ATOM 542 O O . ASP A 1 100 ? -22.859 -13.269 18.306 1.00 25.79 66 ASP D O 1
ATOM 547 N N . GLU A 1 101 ? -22.425 -11.395 19.470 1.00 22.02 67 GLU D N 1
ATOM 548 C CA . GLU A 1 101 ? -20.991 -11.749 19.492 1.00 21.47 67 GLU D CA 1
ATOM 549 C C . GLU A 1 101 ? -20.644 -12.907 20.421 1.00 20.37 67 GLU D C 1
ATOM 550 O O . GLU A 1 101 ? -19.699 -13.640 20.140 1.00 24.86 67 GLU D O 1
ATOM 556 N N . LEU A 1 102 ? -21.341 -13.033 21.529 1.00 21.02 68 LEU D N 1
ATOM 557 C CA . LEU A 1 102 ? -21.106 -14.164 22.458 1.00 22.64 68 LEU D CA 1
ATOM 558 C C . LEU A 1 102 ? -21.465 -15.455 21.753 1.00 26.85 68 LEU D C 1
ATOM 559 O O . LEU A 1 102 ? -20.792 -16.514 21.907 1.00 23.34 68 LEU D O 1
ATOM 564 N N . ALA A 1 103 ? -22.516 -15.374 20.939 1.00 26.57 69 ALA D N 1
ATOM 565 C CA . ALA A 1 103 ? -22.944 -16.554 20.212 1.00 29.65 69 ALA D CA 1
ATOM 566 C C . ALA A 1 103 ? -21.921 -17.018 19.175 1.00 22.56 69 ALA D C 1
ATOM 567 O O . ALA A 1 103 ? -21.868 -18.226 18.831 1.00 21.72 69 ALA D O 1
ATOM 569 N N . ASP A 1 104 ? -21.116 -16.116 18.628 1.00 20.85 70 ASP D N 1
ATOM 570 C CA . ASP A 1 104 ? -20.040 -16.523 17.707 1.00 21.38 70 ASP D CA 1
ATOM 571 C C . ASP A 1 104 ? -19.023 -17.407 18.472 1.00 23.24 70 ASP D C 1
ATOM 572 O O . ASP A 1 104 ? -18.454 -18.301 17.912 1.00 25.10 70 ASP D O 1
ATOM 577 N N . ILE A 1 105 ? -18.670 -17.024 19.686 1.00 23.19 71 ILE D N 1
ATOM 578 C CA . ILE A 1 105 ? -17.757 -17.829 20.507 1.00 24.21 71 ILE D CA 1
ATOM 579 C C . ILE A 1 105 ? -18.347 -19.207 20.750 1.00 22.68 71 ILE D C 1
ATOM 580 O O . ILE A 1 105 ? -17.656 -20.231 20.618 1.00 24.65 71 ILE D O 1
ATOM 585 N N . LEU A 1 106 ? -19.643 -19.242 21.085 1.00 20.39 72 LEU D N 1
ATOM 586 C CA . LEU A 1 106 ? -20.324 -20.535 21.279 1.00 21.54 72 LEU D CA 1
ATOM 587 C C . LEU A 1 106 ? -20.230 -21.365 20.010 1.00 21.44 72 LEU D C 1
ATOM 588 O O . LEU A 1 106 ? -19.870 -22.552 20.065 1.00 20.65 72 LEU D O 1
ATOM 593 N N . ALA A 1 107 ? -20.517 -20.749 18.840 1.00 19.91 73 ALA D N 1
ATOM 594 C CA . ALA A 1 107 ? -20.458 -21.502 17.601 1.00 19.55 73 ALA D CA 1
ATOM 595 C C . ALA A 1 107 ? -19.074 -22.175 17.400 1.00 20.11 73 ALA D C 1
ATOM 596 O O . ALA A 1 107 ? -18.965 -23.341 17.059 1.00 22.31 73 ALA D O 1
ATOM 598 N N . PHE A 1 108 ? -17.993 -21.434 17.580 1.00 21.81 74 PHE D N 1
ATOM 599 C CA . PHE A 1 108 ? -16.708 -22.072 17.329 1.00 20.57 74 PHE D CA 1
ATOM 600 C C . PHE A 1 108 ? -16.331 -23.048 18.433 1.00 23.35 74 PHE D C 1
ATOM 601 O O . PHE A 1 108 ? -15.664 -24.025 18.186 1.00 23.40 74 PHE D O 1
ATOM 609 N N . GLY A 1 109 ? -16.780 -22.812 19.659 1.00 22.32 75 GLY D N 1
ATOM 610 C CA . GLY A 1 109 ? -16.513 -23.825 20.684 1.00 18.97 75 GLY D CA 1
ATOM 611 C C . GLY A 1 109 ? -17.241 -25.152 20.396 1.00 22.74 75 GLY D C 1
ATOM 612 O O . GLY A 1 109 ? -16.689 -26.258 20.583 1.00 24.15 75 GLY D O 1
ATOM 613 N N . LEU A 1 110 ? -18.501 -25.047 19.973 1.00 20.31 76 LEU D N 1
ATOM 614 C CA . LEU A 1 110 ? -19.254 -26.232 19.607 1.00 25.07 76 LEU D CA 1
ATOM 615 C C . LEU A 1 110 ? -18.578 -26.935 18.408 1.00 28.21 76 LEU D C 1
ATOM 616 O O . LEU A 1 110 ? -18.491 -28.165 18.334 1.00 23.64 76 LEU D O 1
ATOM 621 N N . SER A 1 111 ? -18.087 -26.171 17.467 1.00 21.50 77 SER D N 1
ATOM 622 C CA . SER A 1 111 ? -17.461 -26.731 16.249 1.00 24.09 77 SER D CA 1
ATOM 623 C C . SER A 1 111 ? -16.183 -27.509 16.597 1.00 22.93 77 SER D C 1
ATOM 624 O O . SER A 1 111 ? -15.951 -28.623 16.144 1.00 24.22 77 SER D O 1
ATOM 627 N N . ILE A 1 112 ? -15.342 -26.875 17.415 1.00 26.75 78 ILE D N 1
ATOM 628 C CA . ILE A 1 112 ? -14.099 -27.492 17.893 1.00 20.22 78 ILE D CA 1
ATOM 629 C C . ILE A 1 112 ? -14.434 -28.799 18.628 1.00 24.23 78 ILE D C 1
ATOM 630 O O . ILE A 1 112 ? -13.797 -29.818 18.380 1.00 25.23 78 ILE D O 1
ATOM 635 N N . ALA A 1 113 ? -15.435 -28.759 19.499 1.00 22.74 79 ALA D N 1
ATOM 636 C CA . ALA A 1 113 ? -15.873 -29.997 20.229 1.00 19.62 79 ALA D CA 1
ATOM 637 C C . ALA A 1 113 ? -16.262 -31.105 19.214 1.00 24.71 79 ALA D C 1
ATOM 638 O O . ALA A 1 113 ? -15.807 -32.263 19.281 1.00 25.85 79 ALA D O 1
ATOM 640 N N . ASN A 1 114 ? -17.129 -30.757 18.275 1.00 26.63 80 ASN D N 1
ATOM 641 C CA . ASN A 1 114 ? -17.563 -31.718 17.264 1.00 28.53 80 ASN D CA 1
ATOM 642 C C . ASN A 1 114 ? -16.401 -32.254 16.413 1.00 32.05 80 ASN D C 1
ATOM 643 O O . ASN A 1 114 ? -16.329 -33.464 16.073 1.00 31.83 80 ASN D O 1
ATOM 648 N N . GLN A 1 115 ? -15.488 -31.357 16.058 1.00 26.16 81 GLN D N 1
ATOM 649 C CA . GLN A 1 115 ? -14.401 -31.760 15.159 1.00 35.07 81 GLN D CA 1
ATOM 650 C C . GLN A 1 115 ? -13.446 -32.726 15.852 1.00 36.26 81 GLN D C 1
ATOM 651 O O . GLN A 1 115 ? -12.893 -33.626 15.211 1.00 35.96 81 GLN D O 1
ATOM 657 N N . GLN A 1 116 ? -13.254 -32.529 17.154 1.00 28.16 82 GLN D N 1
ATOM 658 C CA . GLN A 1 116 ? -12.420 -33.455 17.925 1.00 31.33 82 GLN D CA 1
ATOM 659 C C . GLN A 1 116 ? -13.150 -34.741 18.336 1.00 37.12 82 GLN D C 1
ATOM 660 O O . GLN A 1 116 ? -12.503 -35.739 18.658 1.00 42.51 82 GLN D O 1
ATOM 666 N N . GLY A 1 117 ? -14.476 -34.751 18.290 1.00 35.67 83 GLY D N 1
ATOM 667 C CA . GLY A 1 117 ? -15.245 -35.873 18.827 1.00 38.13 83 GLY D CA 1
ATOM 668 C C . GLY A 1 117 ? -15.681 -35.500 20.239 1.00 31.93 83 GLY D C 1
ATOM 669 O O . GLY A 1 117 ? -14.869 -35.075 21.061 1.00 32.34 83 GLY D O 1
ATOM 670 N N . PHE A 1 118 ? -16.984 -35.506 20.479 1.00 29.05 84 PHE D N 1
ATOM 671 C CA . PHE A 1 118 ? -17.523 -35.130 21.773 1.00 27.54 84 PHE D CA 1
ATOM 672 C C . PHE A 1 118 ? -18.685 -36.061 22.067 1.00 36.01 84 PHE D C 1
ATOM 673 O O . PHE A 1 118 ? -19.775 -35.886 21.535 1.00 44.98 84 PHE D O 1
ATOM 681 N N . GLU A 1 119 ? -18.447 -37.069 22.901 1.00 29.94 85 GLU D N 1
ATOM 682 C CA . GLU A 1 119 ? -19.435 -38.119 23.110 1.00 32.65 85 GLU D CA 1
ATOM 683 C C . GLU A 1 119 ? -20.000 -38.002 24.524 1.00 28.33 85 GLU D C 1
ATOM 684 O O . GLU A 1 119 ? -19.693 -37.059 25.232 1.00 32.51 85 GLU D O 1
ATOM 690 N N . GLU A 1 120 ? -20.860 -38.938 24.905 1.00 36.27 86 GLU D N 1
ATOM 691 C CA . GLU A 1 120 ? -21.479 -38.852 26.220 1.00 49.48 86 GLU D CA 1
ATOM 692 C C . GLU A 1 120 ? -20.433 -38.661 27.324 1.00 25.88 86 GLU D C 1
ATOM 693 O O . GLU A 1 120 ? -20.646 -37.876 28.226 1.00 30.33 86 GLU D O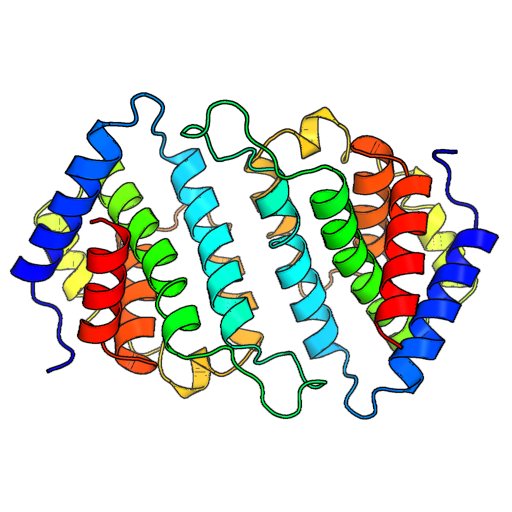 1
ATOM 699 N N . TYR A 1 121 ? -19.313 -39.383 27.206 1.00 26.48 87 TYR D N 1
ATOM 700 C CA . TYR A 1 121 ? -18.159 -39.324 28.115 1.00 26.58 87 TYR D CA 1
ATOM 701 C C . TYR A 1 121 ? -17.677 -37.887 28.260 1.00 34.83 87 TYR D C 1
ATOM 702 O O . TYR A 1 121 ? -17.459 -37.399 29.369 1.00 26.93 87 TYR D O 1
ATOM 711 N N . ASP A 1 122 ? -17.531 -37.201 27.133 1.00 26.63 88 ASP D N 1
ATOM 712 C CA . ASP A 1 122 ? -17.102 -35.785 27.184 1.00 25.63 88 ASP D CA 1
ATOM 713 C C . ASP A 1 122 ? -18.169 -34.843 27.719 1.00 30.07 88 ASP D C 1
ATOM 714 O O . ASP A 1 122 ? -17.857 -33.871 28.419 1.00 25.81 88 ASP D O 1
ATOM 719 N N . ARG A 1 123 ? -19.431 -35.085 27.381 1.00 27.72 89 ARG D N 1
ATOM 720 C CA . ARG A 1 123 ? -20.493 -34.236 27.955 1.00 27.33 89 ARG D CA 1
ATOM 721 C C . ARG A 1 123 ? -20.498 -34.326 29.481 1.00 33.19 89 ARG D C 1
ATOM 722 O O . ARG A 1 123 ? -20.662 -33.329 30.158 1.00 30.39 89 ARG D O 1
ATOM 730 N N . ASP A 1 124 ? -20.403 -35.536 30.026 1.00 30.55 90 ASP D N 1
ATOM 731 C CA . ASP A 1 124 ? -20.317 -35.648 31.482 1.00 30.25 90 ASP D CA 1
ATOM 732 C C . ASP A 1 124 ? -19.126 -34.880 32.104 1.00 29.84 90 ASP D C 1
ATOM 733 O O . ASP A 1 124 ? -19.260 -34.253 33.141 1.00 32.17 90 ASP D O 1
ATOM 738 N N . LEU A 1 125 ? -17.961 -34.959 31.490 1.00 27.61 91 LEU D N 1
ATOM 739 C CA . LEU A 1 125 ? -16.788 -34.209 31.957 1.00 30.09 91 LEU D CA 1
ATOM 740 C C . LEU A 1 125 ? -17.078 -32.707 31.834 1.00 26.96 91 LEU D C 1
ATOM 741 O O . LEU A 1 125 ? -16.678 -31.910 32.686 1.00 28.83 91 LEU D O 1
ATOM 746 N N . PHE A 1 126 ? -17.728 -32.300 30.747 1.00 22.80 92 PHE D N 1
ATOM 747 C CA . PHE A 1 126 ? -18.062 -30.856 30.626 1.00 23.70 92 PHE D CA 1
ATOM 748 C C . PHE A 1 126 ? -18.946 -30.383 31.790 1.00 24.17 92 PHE D C 1
ATOM 749 O O . PHE A 1 126 ? -18.745 -29.287 32.364 1.00 27.97 92 PHE D O 1
ATOM 757 N N . PHE A 1 127 ? -19.979 -31.141 32.087 1.00 25.40 93 PHE D N 1
ATOM 758 C CA . PHE A 1 127 ? -20.910 -30.680 33.125 1.00 30.88 93 PHE D CA 1
ATOM 759 C C . PHE A 1 127 ? -20.242 -30.697 34.475 1.00 36.60 93 PHE D C 1
ATOM 760 O O . PHE A 1 127 ? -20.484 -29.802 35.283 1.00 30.74 93 PHE D O 1
ATOM 768 N N . GLU A 1 128 ? -19.349 -31.659 34.676 1.00 32.69 94 GLU D N 1
ATOM 769 C CA . GLU A 1 128 ? -18.578 -31.697 35.906 1.00 35.37 94 GLU D CA 1
ATOM 770 C C . GLU A 1 128 ? -17.708 -30.430 36.075 1.00 28.90 94 GLU D C 1
ATOM 771 O O . GLU A 1 128 ? -17.727 -29.817 37.155 1.00 30.99 94 GLU D O 1
ATOM 777 N N A SER A 1 129 ? -17.030 -30.006 35.011 0.37 30.35 95 SER D N 1
ATOM 778 N N B SER A 1 129 ? -16.977 -30.053 35.039 0.63 29.79 95 SER D N 1
ATOM 779 C CA A SER A 1 129 ? -16.165 -28.802 35.029 0.37 32.35 95 SER D CA 1
ATOM 780 C CA B SER A 1 129 ? -16.195 -28.797 35.023 0.63 32.79 95 SER D CA 1
ATOM 781 C C A SER A 1 129 ? -16.943 -27.480 35.033 0.37 29.62 95 SER D C 1
ATOM 782 C C B SER A 1 129 ? -17.069 -27.564 35.231 0.63 30.88 95 SER D C 1
ATOM 783 O O A SER A 1 129 ? -16.471 -26.462 35.562 0.37 28.76 95 SER D O 1
ATOM 784 O O B SER A 1 129 ? -16.801 -26.704 36.103 0.63 30.29 95 SER D O 1
ATOM 789 N N . PHE A 1 130 ? -18.121 -27.491 34.430 1.00 27.68 96 PHE D N 1
ATOM 790 C CA . PHE A 1 130 ? -19.024 -26.356 34.493 1.00 31.76 96 PHE D CA 1
ATOM 791 C C . PHE A 1 130 ? -19.554 -26.179 35.892 1.00 34.52 96 PHE D C 1
ATOM 792 O O . PHE A 1 130 ? -19.608 -25.065 36.384 1.00 33.24 96 PHE D O 1
ATOM 800 N N . ASP A 1 131 ? -19.894 -27.270 36.564 1.00 27.42 97 ASP D N 1
ATOM 801 C CA . ASP A 1 131 ? -20.414 -27.149 37.929 1.00 26.88 97 ASP D CA 1
ATOM 802 C C . ASP A 1 131 ? -19.383 -26.773 38.928 1.00 33.75 97 ASP D C 1
ATOM 803 O O . ASP A 1 131 ? -19.709 -26.202 39.954 1.00 37.50 97 ASP D O 1
ATOM 808 N N . GLU A 1 132 ? -18.156 -27.170 38.651 1.00 31.83 98 GLU D N 1
ATOM 809 C CA . GLU A 1 132 ? -17.022 -26.947 39.533 1.00 41.18 98 GLU D CA 1
ATOM 810 C C . GLU A 1 132 ? -16.507 -25.499 39.424 1.00 41.92 98 GLU D C 1
ATOM 811 O O . GLU A 1 132 ? -15.788 -25.008 40.287 1.00 45.52 98 GLU D O 1
ATOM 817 N N . GLU A 1 133 ? -16.784 -24.866 38.300 1.00 35.37 99 GLU D N 1
ATOM 818 C CA . GLU A 1 133 ? -16.182 -23.569 37.961 1.00 32.18 99 GLU D CA 1
ATOM 819 C C . GLU A 1 133 ? -16.728 -22.458 38.870 1.00 45.59 99 GLU D C 1
ATOM 820 O O . GLU A 1 133 ? -17.903 -22.156 38.836 1.00 47.89 99 GLU D O 1
ATOM 826 N N . TYR A 1 134 ? -15.875 -21.813 39.648 1.00 44.57 100 TYR D N 1
ATOM 827 C CA . TYR A 1 134 ? -16.396 -20.820 40.556 1.00 39.54 100 TYR D CA 1
ATOM 828 C C . TYR A 1 134 ? -15.582 -19.556 40.431 1.00 48.16 100 TYR D C 1
ATOM 829 O O . TYR A 1 134 ? -15.981 -18.531 40.979 1.00 50.51 100 TYR D O 1
ATOM 838 N N . PHE A 1 135 ? -14.455 -19.617 39.709 1.00 39.83 101 PHE D N 1
ATOM 839 C CA . PHE A 1 135 ? -13.623 -18.408 39.447 1.00 41.95 101 PHE D CA 1
ATOM 840 C C . PHE A 1 135 ? -14.352 -17.436 38.515 1.00 45.01 101 PHE D C 1
ATOM 841 O O . PHE A 1 135 ? -14.260 -16.240 38.650 1.00 43.44 101 PHE D O 1
ATOM 849 N N . LEU A 1 136 ? -15.069 -17.955 37.528 1.00 37.79 102 LEU D N 1
ATOM 850 C CA . LEU A 1 136 ? -15.713 -17.090 36.549 1.00 44.48 102 LEU D CA 1
ATOM 851 C C . LEU A 1 136 ? -17.060 -16.528 37.041 1.00 49.00 102 LEU D C 1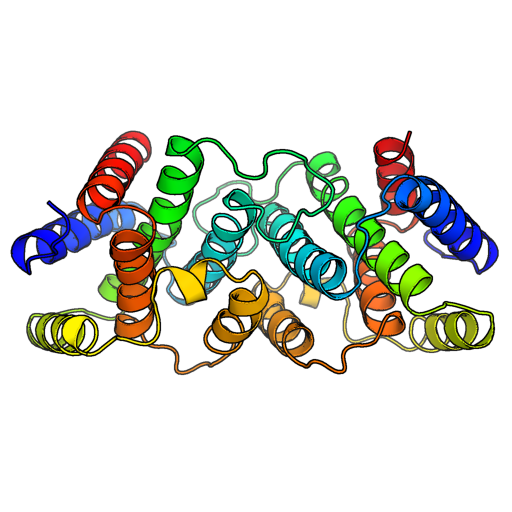
ATOM 852 O O . LEU A 1 136 ? -18.134 -17.040 36.697 1.00 45.19 102 LEU D O 1
ATOM 857 N N . ASP A 1 137 ? -16.995 -15.461 37.841 1.00 44.30 103 ASP D N 1
ATOM 858 C CA . ASP A 1 137 ? -18.196 -14.814 38.341 1.00 47.67 103 ASP D CA 1
ATOM 859 C C . ASP A 1 137 ? -18.384 -13.388 37.841 1.00 46.69 103 ASP D C 1
ATOM 860 O O . ASP A 1 137 ? -17.534 -12.854 37.084 1.00 41.73 103 ASP D O 1
ATOM 865 N N . PHE A 1 138 ? -19.512 -12.783 38.223 1.00 49.18 104 PHE D N 1
ATOM 866 C CA . PHE A 1 138 ? -19.866 -11.462 37.717 1.00 56.24 104 PHE D CA 1
ATOM 867 C C . PHE A 1 138 ? -18.733 -10.452 38.003 1.00 56.84 104 PHE D C 1
ATOM 868 O O . PHE A 1 138 ? -18.325 -9.739 37.091 1.00 54.18 104 PHE D O 1
ATOM 876 N N . PRO A 1 139 ? -18.213 -10.402 39.251 1.00 61.18 105 PRO D N 1
ATOM 877 C CA . PRO A 1 139 ? -17.141 -9.412 39.472 1.00 62.49 105 PRO D CA 1
ATOM 878 C C . PRO A 1 139 ? -15.908 -9.646 38.595 1.00 54.16 105 PRO D C 1
ATOM 879 O O . PRO A 1 139 ? -15.292 -8.691 38.152 1.00 50.45 105 PRO D O 1
ATOM 883 N N . TYR A 1 140 ? -15.515 -10.893 38.416 1.00 52.59 106 TYR D N 1
ATOM 884 C CA . TYR A 1 140 ? -14.352 -11.175 37.617 1.00 52.33 106 TYR D CA 1
ATOM 885 C C . TYR A 1 140 ? -14.507 -10.659 36.181 1.00 42.20 106 TYR D C 1
ATOM 886 O O . TYR A 1 140 ? -13.601 -10.026 35.656 1.00 48.50 106 TYR D O 1
ATOM 895 N N . LEU A 1 141 ? -15.652 -10.951 35.560 1.00 40.31 107 LEU D N 1
ATOM 896 C CA . LEU A 1 141 ? -15.911 -10.666 34.132 1.00 39.69 107 LEU D CA 1
ATOM 897 C C . LEU A 1 141 ? -16.039 -9.181 33.831 1.00 50.67 107 LEU D C 1
ATOM 898 O O . LEU A 1 141 ? -15.832 -8.690 32.712 1.00 58.94 107 LEU D O 1
ATOM 903 N N . ARG A 1 142 ? -16.453 -8.519 34.890 1.00 50.35 108 ARG D N 1
ATOM 904 C CA . ARG A 1 142 ? -16.558 -7.114 35.081 1.00 55.07 108 ARG D CA 1
ATOM 905 C C . ARG A 1 142 ? -15.263 -6.327 34.941 1.00 52.44 108 ARG D C 1
ATOM 906 O O . ARG A 1 142 ? -15.217 -5.145 34.509 1.00 52.44 108 ARG D O 1
ATOM 914 N N . ASN A 1 143 ? -14.218 -6.987 35.404 1.00 44.96 109 ASN D N 1
ATOM 915 C CA . ASN A 1 143 ? -12.881 -6.438 35.486 1.00 38.28 109 ASN D CA 1
ATOM 916 C C . ASN A 1 143 ? -12.173 -6.530 34.101 1.00 42.01 109 ASN D C 1
ATOM 917 O O . ASN A 1 143 ? -11.988 -7.608 33.555 1.00 43.62 109 ASN D O 1
ATOM 922 N N . GLN A 1 144 ? -11.833 -5.390 33.518 1.00 29.20 110 GLN D N 1
ATOM 923 C CA . GLN A 1 144 ? -11.220 -5.410 32.184 1.00 32.00 110 GLN D CA 1
ATOM 924 C C . GLN A 1 144 ? -9.919 -6.233 32.215 1.00 32.80 110 GLN D C 1
ATOM 925 O O . GLN A 1 144 ? -9.541 -6.771 31.186 1.00 31.93 110 GLN D O 1
ATOM 931 N N . ASP A 1 145 ? -9.236 -6.352 33.366 1.00 25.50 111 ASP D N 1
ATOM 932 C CA . ASP A 1 145 ? -7.962 -7.090 33.395 1.00 33.31 111 ASP D CA 1
ATOM 933 C C . ASP A 1 145 ? -8.120 -8.595 33.169 1.00 34.97 111 ASP D C 1
ATOM 934 O O . ASP A 1 145 ? -7.136 -9.308 33.005 1.00 29.77 111 ASP D O 1
ATOM 939 N N . MET A 1 146 ? -9.359 -9.077 33.228 1.00 31.77 112 MET D N 1
ATOM 940 C CA . MET A 1 146 ? -9.622 -10.488 33.027 1.00 27.62 112 MET D CA 1
ATOM 941 C C . MET A 1 146 ? -9.089 -11.000 31.648 1.00 28.78 112 MET D C 1
ATOM 942 O O . MET A 1 146 ? -8.808 -12.197 31.461 1.00 29.61 112 MET D O 1
ATOM 947 N N . ILE A 1 147 ? -9.026 -10.128 30.655 1.00 28.42 113 ILE D N 1
ATOM 948 C CA . ILE A 1 147 ? -8.578 -10.550 29.322 1.00 23.69 113 ILE D CA 1
ATOM 949 C C . ILE A 1 147 ? -7.181 -11.141 29.338 1.00 26.21 113 ILE D C 1
ATOM 950 O O . ILE A 1 147 ? -6.830 -11.980 28.506 1.00 24.64 113 ILE D O 1
ATOM 955 N N . TYR A 1 148 ? -6.333 -10.688 30.255 1.00 22.44 114 TYR D N 1
ATOM 956 C CA . TYR A 1 148 ? -4.984 -11.239 30.309 1.00 24.45 114 TYR D CA 1
ATOM 957 C C . TYR A 1 148 ? -5.026 -12.697 30.758 1.00 25.80 114 TYR D C 1
ATOM 958 O O . TYR A 1 148 ? -4.271 -13.516 30.237 1.00 25.13 114 TYR D O 1
ATOM 967 N N . ASP A 1 149 ? -5.901 -13.015 31.717 1.00 28.72 115 ASP D N 1
ATOM 968 C CA . ASP A 1 149 ? -6.065 -14.415 32.167 1.00 30.08 115 ASP D CA 1
ATOM 969 C C . ASP A 1 149 ? -6.587 -15.278 31.006 1.00 24.41 115 ASP D C 1
ATOM 970 O O . ASP A 1 149 ? -6.140 -16.438 30.808 1.00 30.40 115 ASP D O 1
ATOM 975 N N . MET A 1 150 ? -7.513 -14.721 30.219 1.00 25.24 116 MET D N 1
ATOM 976 C CA . MET A 1 150 ? -8.043 -15.424 29.052 1.00 24.55 116 MET D CA 1
ATOM 977 C C . MET A 1 150 ? -6.957 -15.683 28.035 1.00 28.46 116 MET D C 1
ATOM 978 O O . MET A 1 150 ? -6.831 -16.815 27.510 1.00 23.96 116 MET D O 1
ATOM 983 N N . MET A 1 151 ? -6.159 -14.660 27.742 1.00 23.84 117 MET D N 1
ATOM 984 C CA . MET A 1 151 ? -5.043 -14.823 26.787 1.00 24.88 117 MET D CA 1
ATOM 985 C C . MET A 1 151 ? -4.056 -15.904 27.177 1.00 29.96 117 MET D C 1
ATOM 986 O O . MET A 1 151 ? -3.491 -16.620 26.308 1.00 29.78 117 MET D O 1
ATOM 991 N N A SER A 1 152 ? -3.777 -15.988 28.469 0.47 29.33 118 SER D N 1
ATOM 992 N N B SER A 1 152 ? -3.870 -16.072 28.482 0.53 28.49 118 SER D N 1
ATOM 993 C CA A SER A 1 152 ? -2.896 -17.025 28.958 0.47 29.28 118 SER D CA 1
ATOM 994 C CA B SER A 1 152 ? -2.892 -17.022 28.986 0.53 29.19 118 SER D CA 1
ATOM 995 C C A SER A 1 152 ? -3.441 -18.394 28.566 0.47 32.75 118 SER D C 1
ATOM 996 C C B SER A 1 152 ? -3.425 -18.444 28.779 0.53 32.59 118 SER D C 1
ATOM 997 O O A SER A 1 152 ? -2.699 -19.223 28.042 0.47 31.49 118 SER D O 1
ATOM 998 O O B SER A 1 152 ? -2.649 -19.386 28.646 0.53 34.02 118 SER D O 1
ATOM 1003 N N . GLU A 1 153 ? -4.751 -18.590 28.734 1.00 28.31 119 GLU D N 1
ATOM 1004 C CA . GLU A 1 153 ? -5.351 -19.854 28.366 1.00 30.45 119 GLU D CA 1
ATOM 1005 C C . GLU A 1 153 ? -5.327 -20.061 26.852 1.00 32.96 119 GLU D C 1
ATOM 1006 O O . GLU A 1 153 ? -5.048 -21.169 26.348 1.00 33.49 119 GLU D O 1
ATOM 1012 N N . PHE A 1 154 ? -5.588 -18.996 26.125 1.00 27.42 120 PHE D N 1
ATOM 1013 C CA . PHE A 1 154 ? -5.688 -19.073 24.658 1.00 27.69 120 PHE D CA 1
ATOM 1014 C C . PHE A 1 154 ? -4.328 -19.368 24.027 1.00 29.12 120 PHE D C 1
ATOM 1015 O O . PHE A 1 154 ? -4.281 -19.907 22.940 1.00 36.12 120 PHE D O 1
ATOM 1023 N N . TYR A 1 155 ? -3.220 -18.981 24.661 1.00 28.52 121 TYR D N 1
ATOM 1024 C CA . TYR A 1 155 ? -1.899 -19.213 24.052 1.00 36.18 121 TYR D CA 1
ATOM 1025 C C . TYR A 1 155 ? -1.350 -20.577 24.525 1.00 45.98 121 TYR D C 1
ATOM 1026 O O . TYR A 1 155 ? -0.339 -21.056 24.014 1.00 57.90 121 TYR D O 1
ATOM 1029 N N . ASP A 1 156 ? -2.065 -21.233 25.446 1.00 40.75 122 ASP D N 1
ATOM 1030 C CA . ASP A 1 156 ? -1.742 -22.618 25.873 1.00 40.81 122 ASP D CA 1
ATOM 1031 C C . ASP A 1 156 ? -2.169 -23.665 24.832 1.00 50.99 122 ASP D C 1
ATOM 1032 O O . ASP A 1 156 ? -3.361 -23.860 24.614 1.00 43.49 122 ASP D O 1
ATOM 1037 N N . ASP A 1 157 ? -1.203 -24.336 24.201 1.00 64.27 123 ASP D N 1
ATOM 1038 C CA . ASP A 1 157 ? -1.491 -25.364 23.192 1.00 71.90 123 ASP D CA 1
ATOM 1039 C C . ASP A 1 157 ? -2.438 -26.462 23.698 1.00 66.17 123 ASP D C 1
ATOM 1040 O O . ASP A 1 157 ? -3.091 -27.132 22.900 1.00 61.10 123 ASP D O 1
ATOM 1045 N N . ASP A 1 158 ? -2.507 -26.631 25.023 1.00 62.01 124 ASP D N 1
ATOM 1046 C CA . ASP A 1 158 ? -3.290 -27.700 25.650 1.00 54.94 124 ASP D CA 1
ATOM 1047 C C . ASP A 1 158 ? -4.708 -27.291 26.112 1.00 47.43 124 ASP D C 1
ATOM 1048 O O . ASP A 1 158 ? -5.421 -28.105 26.724 1.00 39.70 124 ASP D O 1
ATOM 1053 N N . LEU A 1 159 ? -5.118 -26.062 25.798 1.00 41.32 125 LEU D N 1
ATOM 1054 C CA . LEU A 1 159 ? -6.492 -25.595 26.037 1.00 31.72 125 LEU D CA 1
ATOM 1055 C C . LEU A 1 159 ? -7.486 -26.618 25.493 1.00 30.48 125 LEU D C 1
ATOM 1056 O O . LEU A 1 159 ? -7.368 -27.014 24.338 1.00 26.45 125 LEU D O 1
ATOM 1061 N N . THR A 1 160 ? -8.463 -27.025 26.277 1.00 30.74 126 THR D N 1
ATOM 1062 C CA . THR A 1 160 ? -9.319 -28.118 25.824 1.00 28.72 126 THR D CA 1
ATOM 1063 C C . THR A 1 160 ? -10.589 -27.609 25.236 1.00 23.99 126 THR D C 1
ATOM 1064 O O . THR A 1 160 ? -10.969 -26.466 25.477 1.00 27.14 126 THR D O 1
ATOM 1068 N N . SER A 1 161 ? -11.286 -28.481 24.509 1.00 25.21 127 SER D N 1
ATOM 1069 C CA . SER A 1 161 ? -12.610 -28.129 24.006 1.00 24.76 127 SER D CA 1
ATOM 1070 C C . SER A 1 161 ? -13.635 -27.937 25.130 1.00 25.55 127 SER D C 1
ATOM 1071 O O . SER A 1 161 ? -14.541 -27.038 25.057 1.00 23.24 127 SER D O 1
ATOM 1074 N N . ILE A 1 162 ? -13.499 -28.751 26.178 1.00 26.59 128 ILE D N 1
ATOM 1075 C CA . ILE A 1 162 ? -14.359 -28.589 27.347 1.00 21.86 128 ILE D CA 1
ATOM 1076 C C . ILE A 1 162 ? -14.161 -27.199 27.967 1.00 24.85 128 ILE D C 1
ATOM 1077 O O . ILE A 1 162 ? -15.112 -26.544 28.311 1.00 22.06 128 ILE D O 1
ATOM 1082 N N . ARG A 1 163 ? -12.923 -26.802 28.188 1.00 23.49 129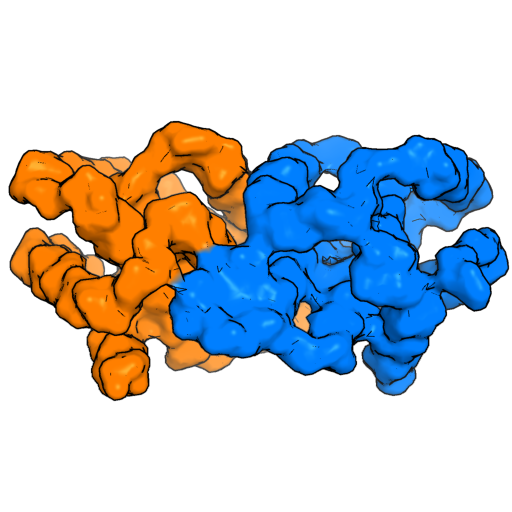 ARG D N 1
ATOM 1083 C CA . ARG A 1 163 ? -12.683 -25.505 28.836 1.00 21.97 129 ARG D CA 1
ATOM 1084 C C . ARG A 1 163 ? -13.288 -24.348 27.982 1.00 20.83 129 ARG D C 1
ATOM 1085 O O . ARG A 1 163 ? -13.822 -23.375 28.532 1.00 23.15 129 ARG D O 1
ATOM 1093 N N . ARG A 1 164 ? -13.128 -24.416 26.646 1.00 21.37 130 ARG D N 1
ATOM 1094 C CA . ARG A 1 164 ? -13.682 -23.390 25.755 1.00 19.69 130 ARG D CA 1
ATOM 1095 C C . ARG A 1 164 ? -15.204 -23.267 25.920 1.00 23.80 130 ARG D C 1
ATOM 1096 O O . ARG A 1 164 ? -15.741 -22.181 25.934 1.00 22.26 130 ARG D O 1
ATOM 1104 N N . LEU A 1 165 ? -15.888 -24.394 26.125 1.00 20.53 131 LEU D N 1
ATOM 1105 C CA . LEU A 1 165 ? -17.317 -24.348 26.353 1.00 20.52 131 LEU D CA 1
ATOM 1106 C C . LEU A 1 165 ? -17.658 -23.896 27.769 1.00 21.06 131 LEU D C 1
ATOM 1107 O O . LEU A 1 165 ? -18.631 -23.180 27.956 1.00 20.43 131 LEU D O 1
ATOM 1112 N N . VAL A 1 166 ? -16.897 -24.337 28.761 1.00 22.96 132 VAL D N 1
ATOM 1113 C CA . VAL A 1 166 ? -17.148 -23.815 30.112 1.00 21.05 132 VAL D CA 1
ATOM 1114 C C . VAL A 1 166 ? -17.054 -22.284 30.179 1.00 22.78 132 VAL D C 1
ATOM 1115 O O . VAL A 1 166 ? -17.890 -21.624 30.814 1.00 24.42 132 VAL D O 1
ATOM 1119 N N . ILE A 1 167 ? -16.021 -21.739 29.556 1.00 21.58 133 ILE D N 1
ATOM 1120 C CA . ILE A 1 167 ? -15.818 -20.275 29.509 1.00 24.26 133 ILE D CA 1
ATOM 1121 C C . ILE A 1 167 ? -17.033 -19.610 28.883 1.00 23.52 133 ILE D C 1
ATOM 1122 O O . ILE A 1 167 ? -17.631 -18.727 29.466 1.00 21.23 133 ILE D O 1
ATOM 1127 N N . VAL A 1 168 ? -17.466 -20.045 27.697 1.00 19.90 134 VAL D N 1
ATOM 1128 C CA . VAL A 1 168 ? -18.564 -19.274 27.086 1.00 20.81 134 VAL D CA 1
ATOM 1129 C C . VAL A 1 168 ? -19.892 -19.462 27.865 1.00 25.04 134 VAL D C 1
ATOM 1130 O O . VAL A 1 168 ? -20.687 -18.531 27.974 1.00 25.35 134 VAL D O 1
ATOM 1134 N N . PHE A 1 169 ? -20.176 -20.645 28.413 1.00 20.61 135 PHE D N 1
ATOM 1135 C CA . PHE A 1 169 ? -21.428 -20.803 29.113 1.00 19.41 135 PHE D CA 1
ATOM 1136 C C . PHE A 1 169 ? -21.355 -20.123 30.450 1.00 24.25 135 PHE D C 1
ATOM 1137 O O . PHE A 1 169 ? -22.368 -19.733 31.008 1.00 27.34 135 PHE D O 1
ATOM 1145 N N . LYS A 1 170 ? -20.172 -20.000 31.007 1.00 22.09 136 LYS D N 1
ATOM 1146 C CA . LYS A 1 170 ? -20.108 -19.296 32.325 1.00 23.07 136 LYS D CA 1
ATOM 1147 C C . LYS A 1 170 ? -20.316 -17.811 32.112 1.00 19.89 136 LYS D C 1
ATOM 1148 O O . LYS A 1 170 ? -20.954 -17.155 32.921 1.00 28.09 136 LYS D O 1
ATOM 1154 N N . ILE A 1 171 ? -19.772 -17.294 31.025 1.00 21.31 137 ILE D N 1
ATOM 1155 C CA . ILE A 1 171 ? -20.005 -15.875 30.688 1.00 20.92 137 ILE D CA 1
ATOM 1156 C C . ILE A 1 171 ? -21.486 -15.626 30.500 1.00 29.64 137 ILE D C 1
ATOM 1157 O O . ILE A 1 171 ? -22.032 -14.649 31.041 1.00 30.33 137 ILE D O 1
ATOM 1162 N N . ALA A 1 172 ? -22.152 -16.538 29.793 1.00 25.11 138 ALA D N 1
ATOM 1163 C CA . ALA A 1 172 ? -23.592 -16.430 29.613 1.00 23.63 138 ALA D CA 1
ATOM 1164 C C . ALA A 1 172 ? -24.345 -16.477 30.929 1.00 27.83 138 ALA D C 1
ATOM 1165 O O . ALA A 1 172 ? -25.233 -15.662 31.146 1.00 30.40 138 ALA D O 1
ATOM 1167 N N . GLU A 1 173 ? -23.967 -17.418 31.803 1.00 22.53 139 GLU D N 1
ATOM 1168 C CA . GLU A 1 173 ? -24.647 -17.614 33.080 1.00 30.03 139 GLU D CA 1
ATOM 1169 C C . GLU A 1 173 ? -24.487 -16.396 33.996 1.00 37.93 139 GLU D C 1
ATOM 1170 O O . GLU A 1 173 ? -25.425 -16.004 34.712 1.00 31.04 139 GLU D O 1
ATOM 1176 N N . GLN A 1 174 ? -23.314 -15.781 33.941 1.00 32.65 140 GLN D N 1
ATOM 1177 C CA . GLN A 1 174 ? -22.965 -14.771 34.916 1.00 33.86 140 GLN D CA 1
ATOM 1178 C C . GLN A 1 174 ? -23.249 -13.344 34.420 1.00 34.47 140 GLN D C 1
ATOM 1179 O O . GLN A 1 174 ? -23.654 -12.484 35.184 1.00 33.67 140 GLN D O 1
ATOM 1185 N N . LEU A 1 175 ? -23.072 -13.078 33.144 1.00 31.27 141 LEU D N 1
ATOM 1186 C CA . LEU A 1 175 ? -23.284 -11.702 32.701 1.00 39.38 141 LEU D CA 1
ATOM 1187 C C . LEU A 1 175 ? -24.610 -11.541 32.000 1.00 42.53 141 LEU D C 1
ATOM 1188 O O . LEU A 1 175 ? -25.101 -10.438 31.818 1.00 38.87 141 LEU D O 1
ATOM 1193 N N . TYR A 1 176 ? -25.140 -12.646 31.497 1.00 31.06 142 TYR D N 1
ATOM 1194 C CA . TYR A 1 176 ? -26.376 -12.627 30.717 1.00 30.61 142 TYR D CA 1
ATOM 1195 C C . TYR A 1 176 ? -27.292 -13.704 31.311 1.00 37.61 142 TYR D C 1
ATOM 1196 O O . TYR A 1 176 ? -27.413 -13.787 32.516 1.00 35.99 142 TYR D O 1
ATOM 1205 N N . THR A 1 177 ? -27.934 -14.522 30.482 1.00 32.37 143 THR D N 1
ATOM 1206 C CA . THR A 1 177 ? -28.428 -15.826 30.943 1.00 28.93 143 THR D CA 1
ATOM 1207 C C . THR A 1 177 ? -28.079 -16.837 29.838 1.00 25.99 143 THR D C 1
ATOM 1208 O O . THR A 1 177 ? -27.877 -16.456 28.714 1.00 27.37 143 THR D O 1
ATOM 1212 N N . ILE A 1 178 ? -28.003 -18.105 30.211 1.00 30.37 144 ILE D N 1
ATOM 1213 C CA . ILE A 1 178 ? -27.806 -19.151 29.231 1.00 34.52 144 ILE D CA 1
ATOM 1214 C C . ILE A 1 178 ? -28.895 -19.137 28.160 1.00 29.92 144 ILE D C 1
ATOM 1215 O O . ILE A 1 178 ? -28.617 -19.339 26.967 1.00 28.88 144 ILE D O 1
ATOM 1220 N N . ASP A 1 179 ? -30.133 -18.887 28.563 1.00 33.37 145 ASP D N 1
ATOM 1221 C CA . ASP A 1 179 ? -31.217 -18.901 27.583 1.00 40.61 145 ASP D CA 1
ATOM 1222 C C . ASP A 1 179 ? -31.067 -17.795 26.539 1.00 38.98 145 ASP D C 1
ATOM 1223 O O . ASP A 1 179 ? -31.411 -17.985 25.373 1.00 32.63 145 ASP D O 1
ATOM 1228 N N . GLN A 1 180 ? -30.588 -16.629 26.957 1.00 40.49 146 GLN D N 1
ATOM 1229 C CA . GLN A 1 180 ? -30.362 -15.542 26.008 1.00 34.08 146 GLN D CA 1
ATOM 1230 C C . GLN A 1 180 ? -29.255 -15.901 25.014 1.00 32.50 146 GLN D C 1
ATOM 1231 O O . GLN A 1 180 ? -29.348 -15.561 23.828 1.00 33.20 146 GLN D O 1
ATOM 1237 N N . LEU A 1 181 ? -28.210 -16.568 25.490 1.00 27.82 147 LEU D N 1
ATOM 1238 C CA . LEU A 1 181 ? -27.145 -17.011 24.587 1.00 26.32 147 LEU D CA 1
ATOM 1239 C C . LEU A 1 181 ? -27.681 -18.041 23.599 1.00 26.79 147 LEU D C 1
ATOM 1240 O O . LEU A 1 181 ? -27.339 -17.994 22.411 1.00 30.95 147 LEU D O 1
ATOM 1245 N N . ILE A 1 182 ? -28.412 -19.040 24.095 1.00 30.86 148 ILE D N 1
ATOM 1246 C CA . ILE A 1 182 ? -28.953 -20.062 23.186 1.00 24.06 148 ILE D CA 1
ATOM 1247 C C . ILE A 1 182 ? -29.878 -19.457 22.136 1.00 32.79 148 ILE D C 1
ATOM 1248 O O . ILE A 1 182 ? -29.805 -19.772 20.942 1.00 32.49 148 ILE D O 1
ATOM 1253 N N . ASP A 1 183 ? -30.734 -18.558 22.596 1.00 31.27 149 ASP D N 1
ATOM 1254 C CA . ASP A 1 183 ? -31.631 -17.888 21.672 1.00 36.80 149 ASP D CA 1
ATOM 1255 C C . ASP A 1 183 ? -30.823 -17.110 20.604 1.00 35.50 149 ASP D C 1
ATOM 1256 O O . ASP A 1 183 ? -31.120 -17.238 19.414 1.00 35.46 149 ASP D O 1
ATOM 1261 N N . ALA A 1 184 ? -29.812 -16.320 21.008 1.00 35.34 150 ALA D N 1
ATOM 1262 C CA . ALA A 1 184 ? -29.008 -15.580 20.036 1.00 35.32 150 ALA D CA 1
ATOM 1263 C C . ALA A 1 184 ? -28.291 -16.540 19.074 1.00 36.85 150 ALA D C 1
ATOM 1264 O O . ALA A 1 184 ? -28.228 -16.309 17.854 1.00 29.74 150 ALA D O 1
ATOM 1266 N N . TYR A 1 185 ? -27.785 -17.648 19.606 1.00 28.73 151 TYR D N 1
ATOM 1267 C CA . TYR A 1 185 ? -27.095 -18.644 18.764 1.00 33.22 151 TYR D CA 1
ATOM 1268 C C . TYR A 1 185 ? -28.045 -19.307 17.753 1.00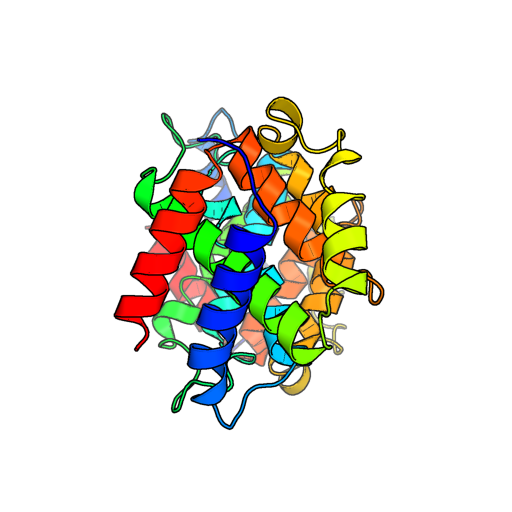 32.44 151 TYR D C 1
ATOM 1269 O O . TYR A 1 185 ? -27.696 -19.497 16.592 1.00 28.72 151 TYR D O 1
ATOM 1278 N N . LYS A 1 186 ? -29.227 -19.705 18.179 1.00 31.50 152 LYS D N 1
ATOM 1279 C CA . LYS A 1 186 ? -30.141 -20.373 17.259 1.00 32.58 152 LYS D CA 1
ATOM 1280 C C . LYS A 1 186 ? -30.555 -19.418 16.116 1.00 35.80 152 LYS D C 1
ATOM 1281 O O . LYS A 1 186 ? -30.628 -19.819 14.973 1.00 30.03 152 LYS D O 1
ATOM 1287 N N . LYS A 1 187 ? -30.770 -18.149 16.421 1.00 32.86 153 LYS D N 1
ATOM 1288 C CA . LYS A 1 187 ? -31.108 -17.191 15.366 1.00 40.20 153 LYS D CA 1
ATOM 1289 C C . LYS A 1 187 ? -29.974 -17.050 14.362 1.00 31.98 153 LYS D C 1
ATOM 1290 O O . LYS A 1 187 ? -30.192 -17.019 13.136 1.00 35.17 153 LYS D O 1
ATOM 1294 N N . LYS A 1 188 ? -28.769 -16.946 14.896 1.00 27.52 154 LYS D N 1
ATOM 1295 C CA . LYS A 1 188 ? -27.538 -16.793 14.133 1.00 31.38 154 LYS D CA 1
ATOM 1296 C C . LYS A 1 188 ? -27.384 -17.935 13.171 1.00 35.97 154 LYS D C 1
ATOM 1297 O O . LYS A 1 188 ? -27.072 -17.744 11.996 1.00 36.46 154 LYS D O 1
ATOM 1303 N N . MET A 1 189 ? -27.652 -19.137 13.652 1.00 35.58 155 MET D N 1
ATOM 1304 C CA . MET A 1 189 ? -27.414 -20.282 12.808 1.00 33.13 155 MET D CA 1
ATOM 1305 C C . MET A 1 189 ? -28.521 -20.395 11.752 1.00 47.10 155 MET D C 1
ATOM 1306 O O . MET A 1 189 ? -28.310 -20.987 10.687 1.00 53.03 155 MET D O 1
ATOM 1311 N N . LYS A 1 190 ? -29.663 -19.751 11.974 1.00 41.07 156 LYS D N 1
ATOM 1312 C CA . LYS A 1 190 ? -30.700 -19.803 10.940 1.00 41.73 156 LYS D CA 1
ATOM 1313 C C . LYS A 1 190 ? -30.422 -18.766 9.864 1.00 46.10 156 LYS D C 1
ATOM 1314 O O . LYS A 1 190 ? -30.839 -18.925 8.719 1.00 50.62 156 LYS D O 1
ATOM 1317 N N . ARG A 1 191 ? -29.701 -17.706 10.211 1.00 43.50 157 ARG D N 1
ATOM 1318 C CA . ARG A 1 191 ? -29.364 -16.687 9.218 1.00 47.54 157 ARG D CA 1
ATOM 1319 C C . ARG A 1 191 ? -28.132 -17.160 8.452 1.00 58.28 157 ARG D C 1
ATOM 1320 O O . ARG A 1 191 ? -28.071 -17.020 7.232 1.00 62.59 157 ARG D O 1
ATOM 1322 N N . ASN A 1 192 ? -27.178 -17.780 9.144 1.00 60.53 158 ASN D N 1
ATOM 1323 C CA . ASN A 1 192 ? -26.101 -18.432 8.408 1.00 68.10 158 ASN D CA 1
ATOM 1324 C C . ASN A 1 192 ? -26.564 -19.519 7.355 1.00 80.63 158 ASN D C 1
ATOM 1325 O O . ASN A 1 192 ? -25.894 -19.614 6.351 1.00 76.14 158 ASN D O 1
ATOM 1330 N N . HIS A 1 193 ? -27.638 -20.320 7.508 1.00 82.73 159 HIS D N 1
ATOM 1331 C CA . HIS A 1 193 ? -27.928 -21.157 6.339 1.00 84.15 159 HIS D CA 1
ATOM 1332 C C . HIS A 1 193 ? -28.656 -20.155 5.415 1.00 82.23 159 HIS D C 1
ATOM 1333 O O . HIS A 1 193 ? -28.611 -20.186 4.186 1.00 80.13 159 HIS D O 1
ATOM 1340 N N . THR B 1 36 ? 8.306 6.853 0.559 1.00 74.53 2 THR A N 1
ATOM 1341 C CA . THR B 1 36 ? 9.284 5.851 0.147 1.00 74.90 2 THR A CA 1
ATOM 1342 C C . THR B 1 36 ? 9.253 4.660 1.116 1.00 69.09 2 THR A C 1
ATOM 1343 O O . THR B 1 36 ? 10.169 3.825 1.076 1.00 70.50 2 THR A O 1
ATOM 1347 N N . ASN B 1 37 ? 8.217 4.611 1.983 1.00 54.00 3 ASN A N 1
ATOM 1348 C CA . ASN B 1 37 ? 7.983 3.522 2.959 1.00 47.07 3 ASN A CA 1
ATOM 1349 C C . ASN B 1 37 ? 9.032 3.513 4.065 1.00 46.48 3 ASN A C 1
ATOM 1350 O O . ASN B 1 37 ? 9.483 2.445 4.502 1.00 44.36 3 ASN A O 1
ATOM 1355 N N . THR B 1 38 ? 9.421 4.708 4.518 1.00 41.40 4 THR A N 1
ATOM 1356 C CA . THR B 1 38 ? 10.345 4.824 5.635 1.00 45.06 4 THR A CA 1
ATOM 1357 C C . THR B 1 38 ? 9.702 5.731 6.681 1.00 46.09 4 THR A C 1
ATOM 1358 O O . THR B 1 38 ? 8.747 6.460 6.418 1.00 48.84 4 THR A O 1
ATOM 1362 N N . LEU B 1 39 ? 10.215 5.624 7.886 1.00 39.31 5 LEU A N 1
ATOM 1363 C CA . LEU B 1 39 ? 9.767 6.419 9.011 1.00 28.96 5 LEU A CA 1
ATOM 1364 C C . LEU B 1 39 ? 10.950 7.195 9.517 1.00 32.17 5 LEU A C 1
ATOM 1365 O O . LEU B 1 39 ? 11.973 6.614 9.865 1.00 37.18 5 LEU A O 1
ATOM 1370 N N . THR B 1 40 ? 10.800 8.505 9.638 1.00 26.31 6 THR A N 1
ATOM 1371 C CA . THR B 1 40 ? 11.858 9.332 10.156 1.00 32.34 6 THR A CA 1
ATOM 1372 C C . THR B 1 40 ? 11.532 9.705 11.618 1.00 41.42 6 THR A C 1
ATOM 1373 O O . THR B 1 40 ? 10.388 9.554 12.073 1.00 37.71 6 THR A O 1
ATOM 1377 N N . THR B 1 41 ? 12.533 10.137 12.370 1.00 35.52 7 THR A N 1
ATOM 1378 C CA . THR B 1 41 ? 12.270 10.542 13.741 1.00 41.16 7 THR A CA 1
ATOM 1379 C C . THR B 1 41 ? 11.318 11.743 13.758 1.00 37.96 7 THR A C 1
ATOM 1380 O O . THR B 1 41 ? 10.461 11.851 14.641 1.00 35.55 7 THR A O 1
ATOM 1384 N N . ASP B 1 42 ? 11.456 12.624 12.762 1.00 34.46 8 ASP A N 1
ATOM 1385 C CA . ASP B 1 42 ? 10.545 13.759 12.643 1.00 43.94 8 ASP A CA 1
ATOM 1386 C C . ASP B 1 42 ? 9.098 13.303 12.512 1.00 37.71 8 ASP A C 1
ATOM 1387 O O . ASP B 1 42 ? 8.228 13.842 13.184 1.00 38.50 8 ASP A O 1
ATOM 1392 N N . GLN B 1 43 ? 8.854 12.300 11.656 1.00 36.74 9 GLN A N 1
ATOM 1393 C CA . GLN B 1 43 ? 7.503 11.763 11.458 1.00 34.65 9 GLN A CA 1
ATOM 1394 C C . GLN B 1 43 ? 6.980 11.147 12.717 1.00 34.40 9 GLN A C 1
ATOM 1395 O O . GLN B 1 43 ? 5.808 11.307 13.061 1.00 31.99 9 GLN A O 1
ATOM 1401 N N . LEU B 1 44 ? 7.842 10.402 13.400 1.00 31.08 10 LEU A N 1
ATOM 1402 C 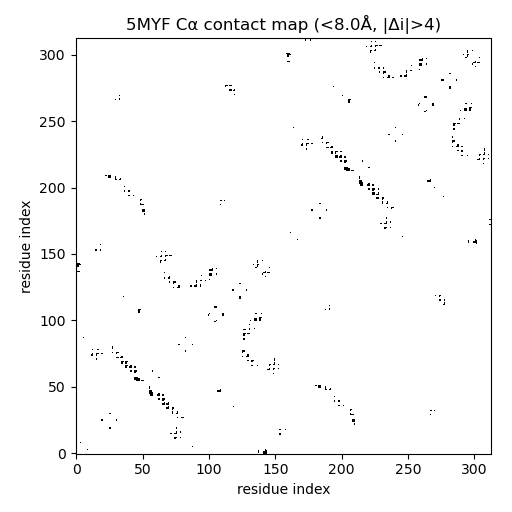CA . LEU B 1 44 ? 7.419 9.766 14.623 1.00 29.25 10 LEU A CA 1
ATOM 1403 C C . LEU B 1 44 ? 7.026 10.794 15.693 1.00 27.95 10 LEU A C 1
ATOM 1404 O O . LEU B 1 44 ? 6.001 10.641 16.385 1.00 31.68 10 LEU A O 1
ATOM 1409 N N . GLN B 1 45 ? 7.870 11.805 15.882 1.00 31.05 11 GLN A N 1
ATOM 1410 C CA . GLN B 1 45 ? 7.575 12.847 16.870 1.00 33.35 11 GLN A CA 1
ATOM 1411 C C . GLN B 1 45 ? 6.300 13.587 16.523 1.00 36.38 11 GLN A C 1
ATOM 1412 O O . GLN B 1 45 ? 5.536 13.921 17.407 1.00 36.89 11 GLN A O 1
ATOM 1418 N N . GLU B 1 46 ? 6.067 13.865 15.236 1.00 36.27 12 GLU A N 1
ATOM 1419 C CA . GLU B 1 46 ? 4.782 14.464 14.836 1.00 37.22 12 GLU A CA 1
ATOM 1420 C C . GLU B 1 46 ? 3.563 13.583 15.232 1.00 34.19 12 GLU A C 1
ATOM 1421 O O . GLU B 1 46 ? 2.527 14.084 15.693 1.00 31.06 12 GLU A O 1
ATOM 1427 N N . LEU B 1 47 ? 3.681 12.278 15.006 1.00 30.47 13 LEU A N 1
ATOM 1428 C CA . LEU B 1 47 ? 2.599 11.359 15.338 1.00 30.72 13 LEU A CA 1
ATOM 1429 C C . LEU B 1 47 ? 2.401 11.330 16.854 1.00 28.00 13 LEU A C 1
ATOM 1430 O O . LEU B 1 47 ? 1.269 11.299 17.359 1.00 24.95 13 LEU A O 1
ATOM 1435 N N . LEU B 1 48 ? 3.489 11.294 17.598 1.00 27.16 14 LEU A N 1
ATOM 1436 C CA . LEU B 1 48 ? 3.342 11.348 19.059 1.00 28.72 14 LEU A CA 1
ATOM 1437 C C . LEU B 1 48 ? 2.641 12.648 19.496 1.00 30.97 14 LEU A C 1
ATOM 1438 O O . LEU B 1 48 ? 1.841 12.652 20.401 1.00 29.39 14 LEU A O 1
ATOM 1443 N N . GLN B 1 49 ? 2.929 13.756 18.830 1.00 29.02 15 GLN A N 1
ATOM 1444 C CA . GLN B 1 49 ? 2.286 15.019 19.190 1.00 33.33 15 GLN A CA 1
ATOM 1445 C C . GLN B 1 49 ? 0.774 15.042 18.886 1.00 30.77 15 GLN A C 1
ATOM 1446 O O . GLN B 1 49 ? -0.056 15.535 19.683 1.00 28.86 15 GLN A O 1
ATOM 1452 N N . ILE B 1 50 ? 0.412 14.528 17.723 1.00 30.22 16 ILE A N 1
ATOM 1453 C CA . ILE B 1 50 ? -1.015 14.401 17.395 1.00 29.00 16 ILE A CA 1
ATOM 1454 C C . ILE B 1 50 ? -1.759 13.537 18.446 1.00 32.37 16 ILE A C 1
ATOM 1455 O O . ILE B 1 50 ? -2.868 13.877 18.881 1.00 28.50 16 ILE A O 1
ATOM 1460 N N . GLN B 1 51 ? -1.181 12.413 18.864 1.00 28.97 17 GLN A N 1
ATOM 1461 C CA . GLN B 1 51 ? -1.854 11.576 19.861 1.00 23.10 17 GLN A CA 1
ATOM 1462 C C . GLN B 1 51 ? -1.978 12.277 21.217 1.00 27.15 17 GLN A C 1
ATOM 1463 O O . GLN B 1 51 ? -3.004 12.181 21.898 1.00 30.28 17 GLN A O 1
ATOM 1469 N N . LYS B 1 52 ? -0.903 12.962 21.613 1.00 27.29 18 LYS A N 1
ATOM 1470 C CA . LYS B 1 52 ? -0.827 13.682 22.890 1.00 26.44 18 LYS A CA 1
ATOM 1471 C C . LYS B 1 52 ? -1.939 14.714 22.890 1.00 31.55 18 LYS A C 1
ATOM 1472 O O . LYS B 1 52 ? -2.638 14.857 23.892 1.00 29.94 18 LYS A O 1
ATOM 1475 N N . GLU B 1 53 ? -2.136 15.433 21.774 1.00 32.69 19 GLU A N 1
ATOM 1476 C CA . GLU B 1 53 ? -3.200 16.449 21.780 1.00 34.95 19 GLU A CA 1
ATOM 1477 C C . GLU B 1 53 ? -4.598 15.833 21.896 1.00 32.82 19 GLU A C 1
ATOM 1478 O O . GLU B 1 53 ? -5.456 16.345 22.585 1.00 32.46 19 GLU A O 1
ATOM 1484 N N . PHE B 1 54 ? -4.801 14.680 21.290 1.00 24.15 20 PHE A N 1
ATOM 1485 C CA . PHE B 1 54 ? -6.042 13.963 21.403 1.00 24.98 20 PHE A CA 1
ATOM 1486 C C . PHE B 1 54 ? -6.252 13.490 22.860 1.00 27.11 20 PHE A C 1
ATOM 1487 O O . PHE B 1 54 ? -7.303 13.661 23.430 1.00 30.31 20 PHE A O 1
ATOM 1495 N N . ASP B 1 55 ? -5.217 12.884 23.431 1.00 31.19 21 ASP A N 1
ATOM 1496 C CA . ASP B 1 55 ? -5.296 12.269 24.750 1.00 24.29 21 ASP A CA 1
ATOM 1497 C C . ASP B 1 55 ? -5.405 13.323 25.865 1.00 25.67 21 ASP A C 1
ATOM 1498 O O . ASP B 1 55 ? -5.899 12.998 26.937 1.00 27.59 21 ASP A O 1
ATOM 1503 N N . ASP B 1 56 ? -4.959 14.564 25.598 1.00 28.14 22 ASP A N 1
ATOM 1504 C CA . ASP B 1 56 ? -5.025 15.640 26.618 1.00 30.12 22 ASP A CA 1
ATOM 1505 C C . ASP B 1 56 ? -6.460 15.959 26.999 1.00 35.94 22 ASP A C 1
ATOM 1506 O O . ASP B 1 56 ? -6.723 16.490 28.077 1.00 31.92 22 ASP A O 1
ATOM 1511 N N . ARG B 1 57 ? -7.374 15.647 26.087 1.00 34.93 23 ARG A N 1
ATOM 1512 C CA . ARG B 1 57 ? -8.803 15.859 26.279 1.00 38.31 23 ARG A CA 1
ATOM 1513 C C . ARG B 1 57 ? -9.483 14.717 27.033 1.00 33.30 23 ARG A C 1
ATOM 1514 O O . ARG B 1 57 ? -10.706 14.662 27.125 1.00 31.00 23 ARG A O 1
ATOM 1522 N N . ILE B 1 58 ? -8.687 13.784 27.520 1.00 28.34 24 ILE A N 1
ATOM 1523 C CA . ILE B 1 58 ? -9.224 12.641 28.257 1.00 24.46 24 ILE A CA 1
ATOM 1524 C C . ILE B 1 58 ? -8.603 12.606 29.640 1.00 29.15 24 ILE A C 1
ATOM 1525 O O . ILE B 1 58 ? -7.546 11.994 29.848 1.00 31.33 24 ILE A O 1
ATOM 1530 N N . PRO B 1 59 ? -9.242 13.267 30.610 1.00 34.89 25 PRO A N 1
ATOM 1531 C CA . PRO B 1 59 ? -8.657 13.330 31.970 1.00 34.59 25 PRO A CA 1
ATOM 1532 C C . PRO B 1 59 ? -8.632 11.969 32.683 1.00 33.00 25 PRO A C 1
ATOM 1533 O O . PRO B 1 59 ? -7.830 11.762 33.601 1.00 34.44 25 PRO A O 1
ATOM 1537 N N . THR B 1 60 ? -9.431 11.016 32.212 1.00 31.27 26 THR A N 1
ATOM 1538 C CA . THR B 1 60 ? -9.479 9.710 32.844 1.00 36.12 26 THR A CA 1
ATOM 1539 C C . THR B 1 60 ? -8.451 8.740 32.244 1.00 35.52 26 THR A C 1
ATOM 1540 O O . THR B 1 60 ? -8.392 7.559 32.597 1.00 32.79 26 THR A O 1
ATOM 1544 N N . LEU B 1 61 ? -7.661 9.234 31.305 1.00 29.40 27 LEU A N 1
ATOM 1545 C CA . LEU B 1 61 ? -6.637 8.423 30.612 1.00 28.78 27 LEU A CA 1
ATOM 1546 C C . LEU B 1 61 ? -5.804 7.538 31.553 1.00 30.19 27 LEU A C 1
ATOM 1547 O O . LEU B 1 61 ? -5.335 8.005 32.598 1.00 26.70 27 LEU A O 1
ATOM 1552 N N . ASN B 1 62 ? -5.639 6.255 31.244 1.00 30.54 28 ASN A N 1
ATOM 1553 C CA . ASN B 1 62 ? -4.712 5.449 32.056 1.00 33.79 28 ASN A CA 1
ATOM 1554 C C . ASN B 1 62 ? -4.072 4.304 31.329 1.00 25.40 28 ASN A C 1
ATOM 1555 O O . ASN B 1 62 ? -4.640 3.754 30.327 1.00 27.45 28 ASN A O 1
ATOM 1560 N N . LEU B 1 63 ? -2.862 3.977 31.782 1.00 25.53 29 LEU A N 1
ATOM 1561 C CA . LEU B 1 63 ? -2.015 3.070 31.017 1.00 27.00 29 LEU A CA 1
ATOM 1562 C C . LEU B 1 63 ? -2.646 1.694 30.896 1.00 29.19 29 LEU A C 1
ATOM 1563 O O . LEU B 1 63 ? -2.553 1.074 29.832 1.00 27.72 29 LEU A O 1
ATOM 1568 N N . GLY B 1 64 ? -3.232 1.219 31.994 1.00 28.27 30 GLY A N 1
ATOM 1569 C CA . GLY B 1 64 ? -3.836 -0.115 32.022 1.00 27.02 30 GLY A CA 1
ATOM 1570 C C . GLY B 1 64 ? -4.878 -0.252 30.931 1.00 29.60 30 GLY A C 1
ATOM 1571 O O . GLY B 1 64 ? -4.881 -1.192 30.157 1.00 27.15 30 GLY A O 1
ATOM 1572 N N . ASP B 1 65 ? -5.783 0.709 30.856 1.00 24.03 31 ASP A N 1
ATOM 1573 C CA . ASP B 1 65 ? -6.843 0.622 29.855 1.00 22.51 31 ASP A CA 1
ATOM 1574 C C . ASP B 1 65 ? -6.284 0.737 28.426 1.00 24.45 31 ASP A C 1
ATOM 1575 O O . ASP B 1 65 ? -6.830 0.135 27.507 1.00 21.57 31 ASP A O 1
ATOM 1580 N N . SER B 1 66 ? -5.283 1.610 28.241 1.00 24.12 32 SER A N 1
ATOM 1581 C CA . SER B 1 66 ? -4.699 1.826 26.906 1.00 22.43 32 SER A CA 1
ATOM 1582 C C . SER B 1 66 ? -4.003 0.578 26.424 1.00 23.26 32 SER A C 1
ATOM 1583 O O . SER B 1 66 ? -4.005 0.277 25.229 1.00 22.51 32 SER A O 1
ATOM 1586 N N . LYS B 1 67 ? -3.344 -0.119 27.355 1.00 17.39 33 LYS A N 1
ATOM 1587 C CA . LYS B 1 67 ? -2.655 -1.394 26.975 1.00 17.52 33 LYS A CA 1
ATOM 1588 C C . LYS B 1 67 ? -3.643 -2.457 26.593 1.00 21.57 33 LYS A C 1
ATOM 1589 O O . LYS B 1 67 ? -3.427 -3.206 25.649 1.00 20.59 33 LYS A O 1
ATOM 1595 N N . ILE B 1 68 ? -4.747 -2.528 27.300 1.00 19.47 34 ILE A N 1
ATOM 1596 C CA . ILE B 1 68 ? -5.791 -3.468 26.911 1.00 22.85 34 ILE A CA 1
ATOM 1597 C C . ILE B 1 68 ? -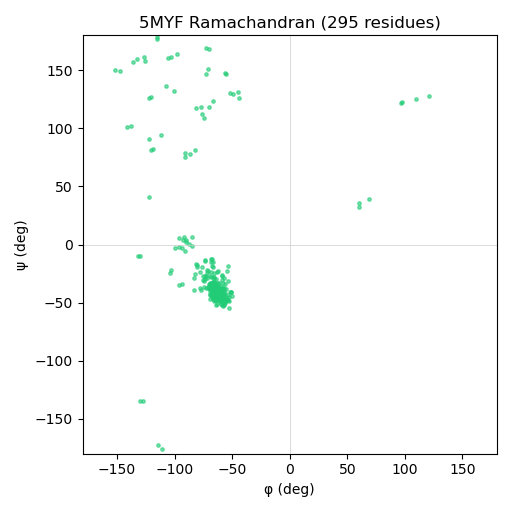6.396 -3.118 25.526 1.00 28.53 34 ILE A C 1
ATOM 1598 O O . ILE B 1 68 ? -6.631 -3.963 24.697 1.00 20.32 34 ILE A O 1
ATOM 1603 N N . ALA B 1 69 ? -6.668 -1.846 25.292 1.00 20.32 35 ALA A N 1
ATOM 1604 C CA . ALA B 1 69 ? -7.228 -1.422 23.991 1.00 16.64 35 ALA A CA 1
ATOM 1605 C C . ALA B 1 69 ? -6.309 -1.765 22.836 1.00 18.24 35 ALA A C 1
ATOM 1606 O O . ALA B 1 69 ? -6.755 -2.121 21.745 1.00 19.42 35 ALA A O 1
ATOM 1608 N N . TYR B 1 70 ? -5.018 -1.599 23.044 1.00 18.56 36 TYR A N 1
ATOM 1609 C CA . TYR B 1 70 ? -4.038 -1.994 22.006 1.00 17.56 36 TYR A CA 1
ATOM 1610 C C . TYR B 1 70 ? -4.231 -3.459 21.601 1.00 21.93 36 TYR A C 1
ATOM 1611 O O . TYR B 1 70 ? -4.236 -3.783 20.420 1.00 19.69 36 TYR A O 1
ATOM 1620 N N . VAL B 1 71 ? -4.345 -4.356 22.605 1.00 19.03 37 VAL A N 1
ATOM 1621 C CA . VAL B 1 71 ? -4.524 -5.785 22.299 1.00 18.86 37 VAL A CA 1
ATOM 1622 C C . VAL B 1 71 ? -5.848 -5.995 21.618 1.00 18.23 37 VAL A C 1
ATOM 1623 O O . VAL B 1 71 ? -5.897 -6.669 20.601 1.00 21.18 37 VAL A O 1
ATOM 1627 N N . VAL B 1 72 ? -6.923 -5.390 22.136 1.00 19.43 38 VAL A N 1
ATOM 1628 C CA . VAL B 1 72 ? -8.247 -5.534 21.474 1.00 18.32 38 VAL A CA 1
ATOM 1629 C C . VAL B 1 72 ? -8.202 -5.022 20.048 1.00 20.38 38 VAL A C 1
ATOM 1630 O O . VAL B 1 72 ? -8.684 -5.693 19.139 1.00 20.52 38 VAL A O 1
ATOM 1634 N N . GLU B 1 73 ? -7.617 -3.831 19.833 1.00 17.83 39 GLU A N 1
ATOM 1635 C CA . GLU B 1 73 ? -7.541 -3.327 18.455 1.00 19.18 39 GLU A CA 1
ATOM 1636 C C . GLU B 1 73 ? -6.640 -4.176 17.565 1.00 18.94 39 GLU A C 1
ATOM 1637 O O . GLU B 1 73 ? -6.858 -4.249 16.370 1.00 19.27 39 GLU A O 1
ATOM 1643 N N . PHE B 1 74 ? -5.622 -4.804 18.125 1.00 21.33 40 PHE A N 1
ATOM 1644 C CA . PHE B 1 74 ? -4.800 -5.720 17.319 1.00 22.25 40 PHE A CA 1
ATOM 1645 C C . PHE B 1 74 ? -5.638 -6.857 16.765 1.00 20.63 40 PHE A C 1
ATOM 1646 O O . PHE B 1 74 ? -5.541 -7.244 15.594 1.00 18.42 40 PHE A O 1
ATOM 1654 N N . PHE B 1 75 ? -6.460 -7.445 17.639 1.00 20.62 41 PHE A N 1
ATOM 1655 C CA . PHE B 1 75 ? -7.296 -8.533 17.170 1.00 16.33 41 PHE A CA 1
ATOM 1656 C C . PHE B 1 75 ? -8.326 -8.038 16.165 1.00 20.51 41 PHE A C 1
ATOM 1657 O O . PHE B 1 75 ? -8.600 -8.719 15.165 1.00 21.15 41 PHE A O 1
ATOM 1665 N N . GLU B 1 76 ? -8.887 -6.848 16.382 1.00 19.14 42 GLU A N 1
ATOM 1666 C CA . GLU B 1 76 ? -9.796 -6.329 15.360 1.00 21.54 42 GLU A CA 1
ATOM 1667 C C . GLU B 1 76 ? -9.115 -6.194 14.004 1.00 23.06 42 GLU A C 1
ATOM 1668 O O . GLU B 1 76 ? -9.707 -6.514 12.968 1.00 21.51 42 GLU A O 1
ATOM 1674 N N . TRP B 1 77 ? -7.890 -5.680 13.990 1.00 18.65 43 TRP A N 1
ATOM 1675 C CA . TRP B 1 77 ? -7.127 -5.613 12.722 1.00 17.01 43 TRP A CA 1
ATOM 1676 C C . TRP B 1 77 ? -6.851 -7.003 12.171 1.00 18.21 43 TRP A C 1
ATOM 1677 O O . TRP B 1 77 ? -7.085 -7.284 10.962 1.00 20.86 43 TRP A O 1
ATOM 1688 N N . PHE B 1 78 ? -6.384 -7.906 13.043 1.00 18.00 44 PHE A N 1
ATOM 1689 C CA . PHE B 1 78 ? -6.110 -9.269 12.557 1.00 17.99 44 PHE A CA 1
ATOM 1690 C C . PHE B 1 78 ? -7.336 -9.913 11.879 1.00 23.22 44 PHE A C 1
ATOM 1691 O O . PHE B 1 78 ? -7.242 -10.640 10.874 1.00 23.48 44 PHE A O 1
ATOM 1699 N N . ASN B 1 79 ? -8.499 -9.645 12.439 1.00 21.93 45 ASN A N 1
ATOM 1700 C CA . ASN B 1 79 ? -9.757 -10.170 11.915 1.00 23.89 45 ASN A CA 1
ATOM 1701 C C . ASN B 1 79 ? -10.025 -9.660 10.484 1.00 26.95 45 ASN A C 1
ATOM 1702 O O . ASN B 1 79 ? -10.584 -10.386 9.678 1.00 27.73 45 ASN A O 1
ATOM 1707 N N . THR B 1 80 ? -9.598 -8.446 10.158 1.00 26.47 46 THR A N 1
ATOM 1708 C CA . THR B 1 80 ? -9.795 -7.936 8.771 1.00 22.77 46 THR A CA 1
ATOM 1709 C C . THR B 1 80 ? -8.963 -8.651 7.722 1.00 24.79 46 THR A C 1
ATOM 1710 O O . THR B 1 80 ? -9.291 -8.571 6.525 1.00 23.95 46 THR A O 1
ATOM 1714 N N . LEU B 1 81 ? -7.853 -9.272 8.125 1.00 24.64 47 LEU A N 1
ATOM 1715 C CA . LEU B 1 81 ? -7.045 -10.057 7.190 1.00 30.37 47 LEU A CA 1
ATOM 1716 C C . LEU B 1 81 ? -7.739 -11.351 6.759 1.00 30.83 47 LEU A C 1
ATOM 1717 O O . LEU B 1 81 ? -7.554 -11.832 5.650 1.00 32.23 47 LEU A O 1
ATOM 1722 N N . GLU B 1 82 ? -8.475 -11.949 7.683 1.00 23.64 48 GLU A N 1
ATOM 1723 C CA . GLU B 1 82 ? -9.285 -13.161 7.489 1.00 26.60 48 GLU A CA 1
ATOM 1724 C C . GLU B 1 82 ? -8.434 -14.360 7.062 1.00 34.66 48 GLU A C 1
ATOM 1725 O O . GLU B 1 82 ? -8.861 -15.186 6.231 1.00 29.96 48 GLU A O 1
ATOM 1731 N N . THR B 1 83 ? -7.217 -14.453 7.589 1.00 28.03 49 THR A N 1
ATOM 1732 C CA . THR B 1 83 ? -6.356 -15.532 7.086 1.00 34.56 49 THR A CA 1
ATOM 1733 C C . THR B 1 83 ? -6.799 -16.908 7.602 1.00 35.85 49 THR A C 1
ATOM 1734 O O . THR B 1 83 ? -6.452 -17.947 7.019 1.00 33.00 49 THR A O 1
ATOM 1738 N N . PHE B 1 84 ? -7.672 -16.927 8.607 1.00 28.59 50 PHE A N 1
ATOM 1739 C CA . PHE B 1 84 ? -8.169 -18.193 9.158 1.00 26.60 50 PHE A CA 1
ATOM 1740 C C . PHE B 1 84 ? -9.550 -18.537 8.605 1.00 28.79 50 PHE A C 1
ATOM 1741 O O . PHE B 1 84 ? -10.119 -19.564 8.943 1.00 33.72 50 PHE A O 1
ATOM 1749 N N . LYS B 1 85 ? -10.117 -17.664 7.790 1.00 26.59 51 LYS A N 1
ATOM 1750 C CA . LYS B 1 85 ? -11.494 -17.851 7.334 1.00 24.28 51 LYS A CA 1
ATOM 1751 C C . LYS B 1 85 ? -11.519 -18.637 6.040 1.00 26.96 51 LYS A C 1
ATOM 1752 O O . LYS B 1 85 ? -11.649 -18.061 4.964 1.00 34.75 51 LYS A O 1
ATOM 1758 N N . ASN B 1 86 ? -11.355 -19.956 6.176 1.00 32.21 52 ASN A N 1
ATOM 1759 C CA . ASN B 1 86 ? -11.276 -20.861 5.047 1.00 31.71 52 ASN A CA 1
ATOM 1760 C C . ASN B 1 86 ? -12.634 -20.950 4.337 1.00 40.10 52 ASN A C 1
ATOM 1761 O O . ASN B 1 86 ? -12.738 -21.389 3.195 1.00 35.76 52 ASN A O 1
ATOM 1766 N N . TRP B 1 87 ? -13.687 -20.483 4.993 1.00 37.40 53 TRP A N 1
ATOM 1767 C CA . TRP B 1 87 ? -15.010 -20.577 4.385 1.00 39.56 53 TRP A CA 1
ATOM 1768 C C . TRP B 1 87 ? -15.324 -19.433 3.450 1.00 44.52 53 TRP A C 1
ATOM 1769 O O . TRP B 1 87 ? -16.389 -19.402 2.846 1.00 44.92 53 TRP A O 1
ATOM 1780 N N . LYS B 1 88 ? -14.385 -18.507 3.326 1.00 41.87 54 LYS A N 1
ATOM 1781 C CA . LYS B 1 88 ? -14.584 -17.342 2.478 1.00 43.98 54 LYS A CA 1
ATOM 1782 C C . LYS B 1 88 ? -13.882 -17.517 1.158 1.00 46.72 54 LYS A C 1
ATOM 1783 O O . LYS B 1 88 ? -12.704 -17.907 1.112 1.00 45.25 54 LYS A O 1
ATOM 1789 N N . LYS B 1 89 ? -14.631 -17.232 0.091 1.00 51.45 55 LYS A N 1
ATOM 1790 C CA . LYS B 1 89 ? -14.146 -17.292 -1.296 1.00 51.32 55 LYS A CA 1
ATOM 1791 C C . LYS B 1 89 ? -13.026 -16.278 -1.523 1.00 52.88 55 LYS A C 1
ATOM 1792 O O . LYS B 1 89 ? -11.939 -16.623 -2.017 1.00 50.94 55 LYS A O 1
ATOM 1794 N N . LYS B 1 90 ? -13.316 -15.032 -1.131 1.00 49.08 56 LYS A N 1
ATOM 1795 C CA . LYS B 1 90 ? -12.392 -13.910 -1.260 1.00 43.16 56 LYS A CA 1
ATOM 1796 C C . LYS B 1 90 ? -12.062 -13.320 0.110 1.00 41.09 56 LYS A C 1
ATOM 1797 O O . LYS B 1 90 ? -12.697 -12.357 0.516 1.00 43.52 56 LYS A O 1
ATOM 1800 N N . PRO B 1 91 ? -11.110 -13.934 0.844 1.00 44.46 57 PRO A N 1
ATOM 1801 C CA . PRO B 1 91 ? -10.796 -13.491 2.211 1.00 43.72 57 PRO A CA 1
ATOM 1802 C C . PRO B 1 91 ? -10.042 -12.155 2.220 1.00 38.28 57 PRO A C 1
ATOM 1803 O O . PRO B 1 91 ? -9.287 -11.847 1.286 1.00 39.49 57 PRO A O 1
ATOM 1807 N N . GLY B 1 92 ? -10.305 -11.365 3.250 1.00 36.53 58 GLY A N 1
ATOM 1808 C CA . GLY B 1 92 ? -9.667 -10.090 3.458 1.00 32.50 58 GLY A CA 1
ATOM 1809 C C . GLY B 1 92 ? -10.683 -8.980 3.220 1.00 36.04 58 GLY A C 1
ATOM 1810 O O . GLY B 1 92 ? -11.241 -8.880 2.140 1.00 33.47 58 GLY A O 1
ATOM 1811 N N . LYS B 1 93 ? -10.855 -8.104 4.197 1.00 30.50 59 LYS A N 1
ATOM 1812 C CA . LYS B 1 93 ? -11.705 -6.935 4.073 1.00 28.14 59 LYS A CA 1
ATOM 1813 C C . LYS B 1 93 ? -11.021 -5.969 3.114 1.00 28.36 59 LYS A C 1
ATOM 1814 O O . LYS B 1 93 ? -9.829 -6.132 2.834 1.00 23.66 59 LYS A O 1
ATOM 1818 N N . PRO B 1 94 ? -11.752 -4.947 2.676 1.00 28.80 60 PRO A N 1
ATOM 1819 C CA . PRO B 1 94 ? -11.114 -3.949 1.807 1.00 28.50 60 PRO A CA 1
ATOM 1820 C C . PRO B 1 94 ? -9.863 -3.328 2.427 1.00 26.89 60 PRO A C 1
ATOM 1821 O O . PRO B 1 94 ? -9.786 -3.121 3.646 1.00 27.51 60 PRO A O 1
ATOM 1825 N N . LEU B 1 95 ? -8.884 -2.997 1.595 1.00 24.61 61 LEU A N 1
ATOM 1826 C CA . LEU B 1 95 ? -7.664 -2.374 2.122 1.00 28.19 61 LEU A CA 1
ATOM 1827 C C . LEU B 1 95 ? -7.909 -1.186 3.021 1.00 22.83 61 LEU A C 1
ATOM 1828 O O . LEU B 1 95 ? -7.245 -1.063 4.064 1.00 19.91 61 LEU A O 1
ATOM 1833 N N . ASP B 1 96 ? -8.876 -0.315 2.669 1.00 24.27 62 ASP A N 1
ATOM 1834 C CA . ASP B 1 96 ? -9.129 0.873 3.535 1.00 28.91 62 ASP A CA 1
ATOM 1835 C C . ASP B 1 96 ? -9.642 0.481 4.908 1.00 25.72 62 ASP A C 1
ATOM 1836 O O . ASP B 1 96 ? -9.345 1.140 5.902 1.00 22.77 62 ASP A O 1
ATOM 1841 N N . VAL B 1 97 ? -10.399 -0.599 4.968 1.00 23.64 63 VAL A N 1
ATOM 1842 C CA . VAL B 1 97 ? -10.847 -1.136 6.263 1.00 20.65 63 VAL A CA 1
ATOM 1843 C C . VAL B 1 97 ? -9.678 -1.740 7.083 1.00 25.92 63 VAL A C 1
ATOM 1844 O O . VAL B 1 97 ? -9.582 -1.534 8.316 1.00 24.42 63 VAL A O 1
ATOM 1848 N N . GLN B 1 98 ? -8.797 -2.480 6.414 1.00 21.92 64 GLN A N 1
ATOM 1849 C CA . GLN B 1 98 ? -7.627 -3.034 7.117 1.00 19.28 64 GLN A CA 1
ATOM 1850 C C . GLN B 1 98 ? -6.773 -1.901 7.669 1.00 24.24 64 GLN A C 1
ATOM 1851 O O . GLN B 1 98 ? -6.314 -1.923 8.779 1.00 22.93 64 GLN A O 1
ATOM 1857 N N . LEU B 1 99 ? -6.580 -0.865 6.877 1.00 19.34 65 LEU A N 1
ATOM 1858 C CA . LEU B 1 99 ? -5.748 0.260 7.320 1.00 20.66 65 LEU A CA 1
ATOM 1859 C C . LEU B 1 99 ? -6.383 1.093 8.427 1.00 20.88 65 LEU A C 1
ATOM 1860 O O . LEU B 1 99 ? -5.666 1.576 9.316 1.00 22.13 65 LEU A O 1
ATOM 1865 N N A ASP B 1 100 ? -7.692 1.290 8.375 0.50 20.15 66 ASP A N 1
ATOM 1866 N N B ASP B 1 100 ? -7.696 1.307 8.340 0.50 20.01 66 ASP A N 1
ATOM 1867 C CA A ASP B 1 100 ? -8.364 2.023 9.438 0.50 22.37 66 ASP A CA 1
ATOM 1868 C CA B ASP B 1 100 ? -8.440 1.993 9.397 0.50 22.84 66 ASP A CA 1
ATOM 1869 C C A ASP B 1 100 ? -8.211 1.261 10.750 0.50 22.79 66 ASP A C 1
ATOM 1870 C C B ASP B 1 100 ? -8.238 1.264 10.725 0.50 22.74 66 ASP A C 1
ATOM 1871 O O A ASP B 1 100 ? -8.029 1.848 11.824 0.50 22.20 66 ASP A O 1
ATOM 1872 O O B ASP B 1 100 ? -8.036 1.875 11.781 0.50 23.55 66 ASP A O 1
ATOM 1881 N N . GLU B 1 101 ? -8.277 -0.058 10.685 1.00 21.66 67 GLU A N 1
ATOM 1882 C CA . GLU B 1 101 ? -8.042 -0.841 11.920 1.00 23.40 67 GLU A CA 1
ATOM 1883 C C . GLU B 1 101 ? -6.580 -0.831 12.339 1.00 20.39 67 GLU A C 1
ATOM 1884 O O . GLU B 1 101 ? -6.312 -0.776 13.508 1.00 21.53 67 GLU A O 1
ATOM 1890 N N . LEU B 1 102 ? -5.628 -0.847 11.387 1.00 18.49 68 LEU A N 1
ATOM 1891 C CA . LEU B 1 102 ? -4.229 -0.749 11.770 1.00 19.52 68 LEU A CA 1
ATOM 1892 C C . LEU B 1 102 ? -3.947 0.607 12.471 1.00 23.92 68 LEU A C 1
ATOM 1893 O O . LEU B 1 102 ? -3.139 0.686 13.404 1.00 23.67 68 LEU A O 1
ATOM 1898 N N . ALA B 1 103 ? -4.606 1.660 11.988 1.00 20.17 69 ALA A N 1
ATOM 1899 C CA . ALA B 1 103 ? -4.446 2.980 12.557 1.00 22.68 69 ALA A CA 1
ATOM 1900 C C . ALA B 1 103 ? -4.944 3.021 14.003 1.00 19.96 69 ALA A C 1
ATOM 1901 O O . ALA B 1 103 ? -4.435 3.839 14.779 1.00 21.42 69 ALA A O 1
ATOM 1903 N N . ASP B 1 104 ? -5.937 2.183 14.367 1.00 18.14 70 ASP A N 1
ATOM 1904 C CA . ASP B 1 104 ? -6.374 2.132 15.790 1.00 18.69 70 ASP A CA 1
ATOM 1905 C C . ASP B 1 104 ? -5.250 1.588 16.661 1.00 22.38 70 ASP A C 1
ATOM 1906 O O . ASP B 1 104 ? -5.060 2.019 17.796 1.00 21.28 70 ASP A O 1
ATOM 1911 N N . ILE B 1 105 ? -4.561 0.544 16.181 1.00 21.48 71 ILE A N 1
ATOM 1912 C CA . ILE B 1 105 ? -3.416 0.030 16.902 1.00 18.24 71 ILE A CA 1
ATOM 1913 C C . ILE B 1 105 ? -2.343 1.123 17.059 1.00 26.06 71 ILE A C 1
ATOM 1914 O O . ILE B 1 105 ? -1.714 1.287 18.095 1.00 24.87 71 ILE A O 1
ATOM 1919 N N . LEU B 1 106 ? -2.085 1.836 15.988 1.00 20.30 72 LEU A N 1
ATOM 1920 C CA . LEU B 1 106 ? -1.072 2.867 16.039 1.00 17.63 72 LEU A CA 1
ATOM 1921 C C . LEU B 1 106 ? -1.459 3.894 17.100 1.00 19.10 72 LEU A C 1
ATOM 1922 O O . LEU B 1 106 ? -0.611 4.292 17.910 1.00 24.94 72 LEU A O 1
ATOM 1927 N N . ALA B 1 107 ? -2.717 4.297 17.085 1.00 20.35 73 ALA A N 1
ATOM 1928 C CA . ALA B 1 107 ? -3.175 5.299 18.080 1.00 19.68 73 ALA A CA 1
ATOM 1929 C C . ALA B 1 107 ? -2.879 4.874 19.547 1.00 25.66 73 ALA A C 1
ATOM 1930 O O . ALA B 1 107 ? -2.348 5.683 20.316 1.00 24.91 73 ALA A O 1
ATOM 1932 N N . PHE B 1 108 ? -3.196 3.638 19.922 1.00 22.16 74 PHE A N 1
ATOM 1933 C CA . PHE B 1 108 ? -2.981 3.187 21.295 1.00 24.39 74 PHE A CA 1
ATOM 1934 C C . PHE B 1 108 ? -1.511 2.936 21.558 1.00 22.79 74 PHE A C 1
ATOM 1935 O O . PHE B 1 108 ? -1.046 3.238 22.643 1.00 24.98 74 PHE A O 1
ATOM 1943 N N . GLY B 1 109 ? -0.750 2.515 20.542 1.00 17.99 75 GLY A N 1
ATOM 1944 C CA . GLY B 1 109 ? 0.709 2.378 20.688 1.00 18.98 75 GLY A CA 1
ATOM 1945 C C . GLY B 1 109 ? 1.362 3.749 20.981 1.00 22.12 75 GLY A C 1
ATOM 1946 O O . GLY B 1 109 ? 2.228 3.868 21.855 1.00 22.09 75 GLY A O 1
ATOM 1947 N N . LEU B 1 110 ? 0.935 4.787 20.262 1.00 19.86 76 LEU A N 1
ATOM 1948 C CA . LEU B 1 110 ? 1.474 6.126 20.479 1.00 23.51 76 LEU A CA 1
ATOM 1949 C C . LEU B 1 110 ? 1.084 6.642 21.859 1.00 22.48 76 LEU A C 1
ATOM 1950 O O . LEU B 1 110 ? 1.868 7.282 22.577 1.00 24.35 76 LEU A O 1
ATOM 1955 N N . SER B 1 111 ? -0.165 6.400 22.204 1.00 22.68 77 SER A N 1
ATOM 1956 C CA . SER B 1 111 ? -0.675 6.823 23.516 1.00 28.79 77 SER A CA 1
ATOM 1957 C C . SER B 1 111 ? 0.065 6.201 24.687 1.00 29.86 77 SER A C 1
ATOM 1958 O O . SER B 1 111 ? 0.384 6.849 25.680 1.00 23.59 77 SER A O 1
ATOM 1961 N N . ILE B 1 112 ? 0.249 4.901 24.623 1.00 22.40 78 ILE A N 1
ATOM 1962 C CA . ILE B 1 112 ? 1.007 4.213 25.653 1.00 24.55 78 ILE A CA 1
ATOM 1963 C C . ILE B 1 112 ? 2.428 4.769 25.744 1.00 25.79 78 ILE A C 1
ATOM 1964 O O . ILE B 1 112 ? 2.936 5.067 26.858 1.00 24.97 78 ILE A O 1
ATOM 1969 N N . ALA B 1 113 ? 3.066 4.950 24.593 1.00 28.29 79 ALA A N 1
ATOM 1970 C CA . ALA B 1 113 ? 4.413 5.543 24.573 1.00 32.22 79 ALA A CA 1
ATOM 1971 C C . ALA B 1 113 ? 4.423 6.954 25.265 1.00 29.52 79 ALA A C 1
ATOM 1972 O O . ALA B 1 113 ? 5.262 7.207 26.129 1.00 29.55 79 ALA A O 1
ATOM 1974 N N . ASN B 1 114 ? 3.509 7.853 24.889 1.00 27.56 80 ASN A N 1
ATOM 1975 C CA . ASN B 1 114 ? 3.389 9.159 25.570 1.00 30.60 80 ASN A CA 1
ATOM 1976 C C . ASN B 1 114 ? 3.151 9.017 27.084 1.00 39.34 80 ASN A C 1
ATOM 1977 O O . ASN B 1 114 ? 3.716 9.765 27.911 1.00 36.14 80 ASN A O 1
ATOM 1982 N N . GLN B 1 115 ? 2.292 8.072 27.460 1.00 30.65 81 GLN A N 1
ATOM 1983 C CA . GLN B 1 115 ? 1.942 7.963 28.871 1.00 36.83 81 GLN A CA 1
ATOM 1984 C C . GLN B 1 115 ? 3.115 7.451 29.699 1.00 40.24 81 GLN A C 1
ATOM 1985 O O . GLN B 1 115 ? 3.268 7.856 30.847 1.00 41.04 81 GLN A O 1
ATOM 1991 N N . GLN B 1 116 ? 3.938 6.574 29.133 1.00 35.43 82 GLN A N 1
ATOM 1992 C CA . GLN B 1 116 ? 5.119 6.073 29.846 1.00 33.14 82 GLN A CA 1
ATOM 1993 C C . GLN B 1 116 ? 6.260 7.088 29.739 1.00 41.02 82 GLN A C 1
ATOM 1994 O O . GLN B 1 116 ? 7.189 7.066 30.549 1.00 49.95 82 GLN A O 1
ATOM 2000 N N . GLY B 1 117 ? 6.164 8.019 28.795 1.00 38.92 83 GLY A N 1
ATOM 2001 C CA . GLY B 1 117 ? 7.270 8.927 28.547 1.00 39.60 83 GLY A CA 1
ATOM 2002 C C . GLY B 1 117 ? 8.054 8.355 27.371 1.00 46.78 83 GLY A C 1
ATOM 2003 O O . GLY B 1 117 ? 8.475 7.200 27.380 1.00 51.21 83 GLY A O 1
ATOM 2004 N N . PHE B 1 118 ? 8.205 9.138 26.320 1.00 40.88 84 PHE A N 1
ATOM 2005 C CA . PHE B 1 118 ? 8.900 8.637 25.156 1.00 42.11 84 PHE A CA 1
ATOM 2006 C C . PHE B 1 118 ? 9.774 9.774 24.728 1.00 44.57 84 PHE A C 1
ATOM 2007 O O . PHE B 1 118 ? 9.330 10.765 24.154 1.00 49.48 84 PHE A O 1
ATOM 2015 N N . GLU B 1 119 ? 11.038 9.641 25.076 1.00 32.25 85 GLU A N 1
ATOM 2016 C CA . GLU B 1 119 ? 11.978 10.701 24.844 1.00 40.75 85 GLU A CA 1
ATOM 2017 C C . GLU B 1 119 ? 13.021 10.220 23.818 1.00 43.15 85 GLU A C 1
ATOM 2018 O O . GLU B 1 119 ? 12.876 9.134 23.213 1.00 35.58 85 GLU A O 1
ATOM 2020 N N . GLU B 1 120 ? 14.049 11.039 23.612 1.00 37.16 86 GLU A N 1
ATOM 2021 C CA . GLU B 1 120 ? 15.118 10.731 22.672 1.00 39.06 86 GLU A CA 1
ATOM 2022 C C . GLU B 1 120 ? 15.699 9.323 22.881 1.00 40.97 86 GLU A C 1
ATOM 2023 O O . GLU B 1 120 ? 15.991 8.600 21.929 1.00 35.31 86 GLU A O 1
ATOM 2029 N N . TYR B 1 121 ? 15.933 8.985 24.148 1.00 37.72 87 TYR A N 1
ATOM 2030 C CA . TYR B 1 121 ? 16.425 7.661 24.528 1.00 45.09 87 TYR A CA 1
ATOM 2031 C C . TYR B 1 121 ? 15.557 6.557 23.943 1.00 33.11 87 TYR A C 1
ATOM 2032 O O . TYR B 1 121 ? 16.067 5.601 23.323 1.00 33.92 87 TYR A O 1
ATOM 2041 N N . ASP B 1 122 ? 14.253 6.707 24.107 1.00 33.72 88 ASP A N 1
ATOM 2042 C CA . ASP B 1 122 ? 13.291 5.752 23.563 1.00 36.65 88 ASP A CA 1
ATOM 2043 C C . ASP B 1 122 ? 13.179 5.758 22.018 1.00 40.99 88 ASP A C 1
ATOM 2044 O O . ASP B 1 122 ? 12.971 4.705 21.402 1.00 33.43 88 ASP A O 1
ATOM 2049 N N . ARG B 1 123 ? 13.272 6.928 21.388 1.00 35.81 89 ARG A N 1
ATOM 2050 C CA . ARG B 1 123 ? 13.249 6.947 19.929 1.00 34.89 89 ARG A CA 1
ATOM 2051 C C . ARG B 1 123 ? 14.432 6.186 19.324 1.00 37.28 89 ARG A C 1
ATOM 2052 O O . ARG B 1 123 ? 14.266 5.375 18.399 1.00 40.76 89 ARG A O 1
ATOM 2060 N N . ASP B 1 124 ? 15.629 6.473 19.852 1.00 32.80 90 ASP A N 1
ATOM 2061 C CA . ASP B 1 124 ? 16.853 5.858 19.395 1.00 33.36 90 ASP A CA 1
ATOM 2062 C C . ASP B 1 124 ? 16.729 4.344 19.565 1.00 39.41 90 ASP A C 1
ATOM 2063 O O . ASP B 1 124 ? 17.158 3.587 18.694 1.00 35.25 90 ASP A O 1
ATOM 2068 N N . LEU B 1 125 ? 16.195 3.887 20.700 1.00 32.88 91 LEU A N 1
ATOM 2069 C CA . LEU B 1 125 ? 16.001 2.414 20.839 1.00 32.65 91 LEU A CA 1
ATOM 2070 C C . LEU B 1 125 ? 15.017 1.852 19.809 1.00 34.53 91 LEU A C 1
ATOM 2071 O O . LEU B 1 125 ? 15.197 0.745 19.271 1.00 34.10 91 LEU A O 1
ATOM 2076 N N . PHE B 1 126 ? 13.962 2.620 19.561 1.00 32.66 92 PHE A N 1
ATOM 2077 C CA . PHE B 1 126 ? 12.936 2.230 18.598 1.00 30.87 92 PHE A CA 1
ATOM 2078 C C . PHE B 1 126 ? 13.561 2.062 17.230 1.00 39.01 92 PHE A C 1
ATOM 2079 O O . PHE B 1 126 ? 13.332 1.055 16.531 1.00 30.91 92 PHE A O 1
ATOM 2087 N N . PHE B 1 127 ? 14.329 3.053 16.797 1.00 36.51 93 PHE A N 1
ATOM 2088 C CA . PHE B 1 127 ? 14.864 2.925 15.448 1.00 37.87 93 PHE A CA 1
ATOM 2089 C C . PHE B 1 127 ? 15.911 1.809 15.356 1.00 40.14 93 PHE A C 1
ATOM 2090 O O . PHE B 1 127 ? 15.985 1.117 14.332 1.00 39.30 93 PHE A O 1
ATOM 2098 N N . GLU B 1 128 ? 16.672 1.599 16.433 1.00 32.98 94 GLU A N 1
ATOM 2099 C CA . GLU B 1 128 ? 17.655 0.512 16.453 1.00 36.11 94 GLU A CA 1
ATOM 2100 C C . GLU B 1 128 ? 16.944 -0.825 16.359 1.00 34.60 94 GLU A C 1
ATOM 2101 O O . GLU B 1 128 ? 17.414 -1.717 15.691 1.00 42.85 94 GLU A O 1
ATOM 2103 N N . SER B 1 129 ? 15.826 -0.966 17.060 1.00 33.97 95 SER A N 1
ATOM 2104 C CA A SER B 1 129 ? 15.008 -2.182 17.042 0.44 39.19 95 SER A CA 1
ATOM 2105 C CA B SER B 1 129 ? 15.071 -2.207 17.033 0.56 39.73 95 SER A CA 1
ATOM 2106 C C . SER B 1 129 ? 14.397 -2.392 15.671 1.00 44.74 95 SER A C 1
ATOM 2107 O O . SER B 1 129 ? 14.420 -3.484 15.087 1.00 43.40 95 SER A O 1
ATOM 2112 N N . PHE B 1 130 ? 13.840 -1.313 15.166 1.00 30.99 96 PHE A N 1
ATOM 2113 C CA . PHE B 1 130 ? 13.102 -1.330 13.933 1.00 30.59 96 PHE A CA 1
ATOM 2114 C C . PHE B 1 130 ? 13.969 -1.696 12.744 1.00 37.99 96 PHE A C 1
ATOM 2115 O O . PHE B 1 130 ? 13.528 -2.408 11.844 1.00 41.17 96 PHE A O 1
ATOM 2123 N N . ASP B 1 131 ? 15.186 -1.184 12.710 1.00 39.32 97 ASP A N 1
ATOM 2124 C CA . ASP B 1 131 ? 16.078 -1.457 11.589 1.00 45.69 97 ASP A CA 1
ATOM 2125 C C . ASP B 1 131 ? 16.616 -2.900 11.656 1.00 45.65 97 ASP A C 1
ATOM 2126 O O . ASP B 1 131 ? 16.973 -3.495 10.631 1.00 51.72 97 ASP A O 1
ATOM 2131 N N . GLU B 1 132 ? 16.690 -3.425 12.877 1.00 39.57 98 GLU A N 1
ATOM 2132 C CA . GLU B 1 132 ? 17.274 -4.751 13.195 1.00 54.05 98 GLU A CA 1
ATOM 2133 C C . GLU B 1 132 ? 16.302 -5.880 12.976 1.00 62.10 98 GLU A C 1
ATOM 2134 O O . GLU B 1 132 ? 16.697 -7.008 12.690 1.00 69.52 98 GLU A O 1
ATOM 2140 N N . GLU B 1 133 ? 15.023 -5.554 13.132 1.00 61.88 99 GLU A N 1
ATOM 2141 C CA . GLU B 1 133 ? 13.922 -6.515 13.165 1.00 65.55 99 GLU A CA 1
ATOM 2142 C C . GLU B 1 133 ? 13.749 -7.203 11.807 1.00 62.20 99 GLU A C 1
ATOM 2143 O O . GLU B 1 133 ? 13.599 -6.537 10.785 1.00 73.88 99 GLU A O 1
ATOM 2149 N N . TYR B 1 134 ? 13.808 -8.528 11.789 1.00 48.57 100 TYR A N 1
ATOM 2150 C CA . TYR B 1 134 ? 13.673 -9.230 10.537 1.00 51.81 100 TYR A CA 1
ATOM 2151 C C . TYR B 1 134 ? 12.630 -10.349 10.663 1.00 60.29 100 TYR A C 1
ATOM 2152 O O . TYR B 1 134 ? 12.252 -10.971 9.673 1.00 55.34 100 TYR A O 1
ATOM 2161 N N . PHE B 1 135 ? 12.190 -10.617 11.892 1.00 56.97 101 PHE A N 1
ATOM 2162 C CA . PHE B 1 135 ? 11.268 -11.735 12.177 1.00 62.45 101 PHE A CA 1
ATOM 2163 C C . PHE B 1 135 ? 9.880 -11.459 11.601 1.00 54.93 101 PHE A C 1
ATOM 2164 O O . PHE B 1 135 ? 9.208 -12.359 11.083 1.00 41.19 101 PHE A O 1
ATOM 2166 N N . LEU B 1 136 ? 9.461 -10.205 11.724 1.00 55.57 102 LEU A N 1
ATOM 2167 C CA . LEU B 1 136 ? 8.134 -9.763 11.294 1.00 53.41 102 LEU A CA 1
ATOM 2168 C C . LEU B 1 136 ? 8.122 -9.377 9.812 1.00 50.25 102 LEU A C 1
ATOM 2169 O O . LEU B 1 136 ? 8.100 -8.203 9.478 1.00 48.61 102 LEU A O 1
ATOM 2174 N N . ASP B 1 137 ? 8.085 -10.361 8.929 1.00 40.23 103 ASP A N 1
ATOM 2175 C CA . ASP B 1 137 ? 8.101 -10.067 7.497 1.00 52.39 103 ASP A CA 1
ATOM 2176 C C . ASP B 1 137 ? 6.790 -10.510 6.855 1.00 56.26 103 ASP A C 1
ATOM 2177 O O . ASP B 1 137 ? 5.913 -11.047 7.536 1.00 49.08 103 ASP A O 1
ATOM 2182 N N . PHE B 1 138 ? 6.656 -10.277 5.549 1.00 56.57 104 PHE A N 1
ATOM 2183 C CA . PHE B 1 138 ? 5.395 -10.538 4.854 1.00 54.15 104 PHE A CA 1
ATOM 2184 C C . PHE B 1 138 ? 4.807 -11.952 5.028 1.00 55.37 104 PHE A C 1
ATOM 2185 O O . PHE B 1 138 ? 3.655 -12.062 5.476 1.00 46.93 104 PHE A O 1
ATOM 2193 N N . PRO B 1 139 ? 5.582 -13.029 4.728 1.00 59.41 105 PRO A N 1
ATOM 2194 C CA . PRO B 1 139 ? 4.950 -14.350 4.846 1.00 61.51 105 PRO A CA 1
ATOM 2195 C C . PRO B 1 139 ? 4.473 -14.682 6.266 1.00 50.97 105 PRO A C 1
ATOM 2196 O O . PRO B 1 139 ? 3.403 -15.268 6.434 1.00 55.71 105 PRO A O 1
ATOM 2200 N N . TYR B 1 140 ? 5.271 -14.353 7.268 1.00 41.68 106 TYR A N 1
ATOM 2201 C CA . TYR B 1 140 ? 4.873 -14.611 8.651 1.00 42.34 106 TYR A CA 1
ATOM 2202 C C . TYR B 1 140 ? 3.554 -13.937 9.008 1.00 56.63 106 TYR A C 1
ATOM 2203 O O . TYR B 1 140 ? 2.634 -14.565 9.540 1.00 58.14 106 TYR A O 1
ATOM 2212 N N . LEU B 1 141 ? 3.461 -12.651 8.673 1.00 58.63 107 LEU A N 1
ATOM 2213 C CA . LEU B 1 141 ? 2.313 -11.850 9.079 1.00 60.44 107 LEU A CA 1
ATOM 2214 C C . LEU B 1 141 ? 1.042 -12.364 8.392 1.00 51.52 107 LEU A C 1
ATOM 2215 O O . LEU B 1 141 ? -0.064 -12.203 8.932 1.00 43.10 107 LEU A O 1
ATOM 2220 N N . ARG B 1 142 ? 1.233 -12.967 7.204 1.00 46.74 108 ARG A N 1
ATOM 2221 C CA . ARG B 1 142 ? 0.199 -13.667 6.442 1.00 52.86 108 ARG A CA 1
ATOM 2222 C C . ARG B 1 142 ? -0.216 -15.021 7.058 1.00 50.65 108 ARG A C 1
ATOM 2223 O O . ARG B 1 142 ? -1.269 -15.567 6.703 1.00 52.36 108 ARG A O 1
ATOM 2231 N N . ASN B 1 143 ? 0.674 -15.596 7.875 1.00 43.00 109 ASN A N 1
ATOM 2232 C CA . ASN B 1 143 ? 0.473 -16.906 8.487 1.00 44.34 109 ASN A CA 1
ATOM 2233 C C . ASN B 1 143 ? -0.495 -16.690 9.626 1.00 44.87 109 ASN A C 1
ATOM 2234 O O . ASN B 1 143 ? -0.186 -15.918 10.531 1.00 45.86 109 ASN A O 1
ATOM 2239 N N . GLN B 1 144 ? -1.669 -17.319 9.580 1.00 52.98 110 GLN A N 1
ATOM 2240 C CA . GLN B 1 144 ? -2.659 -17.092 10.631 1.00 54.08 110 GLN A CA 1
ATOM 2241 C C . GLN B 1 144 ? -2.081 -17.462 12.022 1.00 47.88 110 GLN A C 1
ATOM 2242 O O . GLN B 1 144 ? -2.473 -16.846 13.021 1.00 39.46 110 GLN A O 1
ATOM 2248 N N . ASP B 1 145 ? -1.113 -18.388 12.080 1.00 41.97 111 ASP A N 1
ATOM 2249 C CA . ASP B 1 145 ? -0.564 -18.825 13.372 1.00 44.20 111 ASP A CA 1
ATOM 2250 C C . ASP B 1 145 ? 0.224 -17.751 14.090 1.00 42.38 111 ASP A C 1
ATOM 2251 O O . ASP B 1 145 ? 0.566 -17.898 15.255 1.00 43.02 111 ASP A O 1
ATOM 2256 N N . MET B 1 146 ? 0.544 -16.668 13.392 1.00 48.74 112 MET A N 1
ATOM 2257 C CA . MET B 1 146 ? 1.263 -15.583 14.055 1.00 49.60 112 MET A CA 1
ATOM 2258 C C . MET B 1 146 ? 0.470 -15.044 15.286 1.00 44.71 112 MET A C 1
ATOM 2259 O O . MET B 1 146 ? 1.066 -14.725 16.327 1.00 37.54 112 MET A O 1
ATOM 2264 N N . ILE B 1 147 ? -0.863 -15.058 15.225 1.00 38.06 113 ILE A N 1
ATOM 2265 C CA . ILE B 1 147 ? -1.660 -14.507 16.338 1.00 36.52 113 ILE A CA 1
ATOM 2266 C C . ILE B 1 147 ? -1.255 -15.155 17.688 1.00 40.19 113 ILE A C 1
ATOM 2267 O O . ILE B 1 147 ? -1.286 -14.509 18.745 1.00 36.27 113 ILE A O 1
ATOM 2272 N N . TYR B 1 148 ? -0.827 -16.424 17.672 1.00 42.32 114 TYR A N 1
ATOM 2273 C CA . TYR B 1 148 ? -0.391 -17.074 18.930 1.00 45.46 114 TYR A CA 1
ATOM 2274 C C . TYR B 1 148 ? 0.899 -16.446 19.471 1.00 48.04 114 TYR A C 1
ATOM 2275 O O . TYR B 1 148 ? 1.035 -16.243 20.692 1.00 44.75 114 TYR A O 1
ATOM 2284 N N . ASP B 1 149 ? 1.830 -16.119 18.567 1.00 43.69 115 ASP A N 1
ATOM 2285 C CA . ASP B 1 149 ? 3.060 -15.461 18.989 1.00 43.77 115 ASP A CA 1
ATOM 2286 C C . ASP B 1 149 ? 2.732 -14.058 19.549 1.00 31.10 115 ASP A C 1
ATOM 2287 O O . ASP B 1 149 ? 3.340 -13.584 20.491 1.00 46.08 115 ASP A O 1
ATOM 2292 N N . MET B 1 150 ? 1.776 -13.388 18.968 1.00 31.15 116 MET A N 1
ATOM 2293 C CA . MET B 1 150 ? 1.403 -12.050 19.524 1.00 29.76 116 MET A CA 1
ATOM 2294 C C . MET B 1 150 ? 0.795 -12.138 20.927 1.00 43.81 116 MET A C 1
ATOM 2295 O O . MET B 1 150 ? 1.118 -11.337 21.821 1.00 43.17 116 MET A O 1
ATOM 2300 N N . MET B 1 151 ? -0.131 -13.081 21.121 1.00 40.34 117 MET A N 1
ATOM 2301 C CA . MET B 1 151 ? -0.760 -13.214 22.441 1.00 42.79 117 MET A CA 1
ATOM 2302 C C . MET B 1 151 ? 0.282 -13.479 23.462 1.00 48.74 117 MET A C 1
ATOM 2303 O O . MET B 1 151 ? 0.224 -12.947 24.568 1.00 49.57 117 MET A O 1
ATOM 2308 N N . SER B 1 152 ? 1.253 -14.289 23.050 1.00 43.48 118 SER A N 1
ATOM 2309 C CA . SER B 1 152 ? 2.385 -14.641 23.882 1.00 52.02 118 SER A CA 1
ATOM 2310 C C . SER B 1 152 ? 3.075 -13.398 24.418 1.00 50.43 118 SER A C 1
ATOM 2311 O O . SER B 1 152 ? 3.468 -13.335 25.567 1.00 54.29 118 SER A O 1
ATOM 2314 N N . GLU B 1 153 ? 3.249 -12.416 23.558 1.00 41.01 119 GLU A N 1
ATOM 2315 C CA . GLU B 1 153 ? 3.866 -11.169 23.940 1.00 44.71 119 GLU A CA 1
ATOM 2316 C C . GLU B 1 153 ? 2.941 -10.305 24.773 1.00 47.00 119 GLU A C 1
ATOM 2317 O O . GLU B 1 153 ? 3.396 -9.590 25.650 1.00 52.90 119 GLU A O 1
ATOM 2323 N N . PHE B 1 154 ? 1.660 -10.337 24.450 1.00 42.88 120 PHE A N 1
ATOM 2324 C CA . PHE B 1 154 ? 0.702 -9.419 25.055 1.00 38.78 120 PHE A CA 1
ATOM 2325 C C . PHE B 1 154 ? 0.381 -9.748 26.526 1.00 43.32 120 PHE A C 1
ATOM 2326 O O . PHE B 1 154 ? -0.076 -8.868 27.263 1.00 42.29 120 PHE A O 1
ATOM 2334 N N . TYR B 1 155 ? 0.483 -10.994 26.969 1.00 46.52 121 TYR A N 1
ATOM 2335 C CA . TYR B 1 155 ? 0.142 -11.173 28.383 1.00 56.63 121 TYR A CA 1
ATOM 2336 C C . TYR B 1 155 ? 1.392 -11.081 29.276 1.00 62.91 121 TYR A C 1
ATOM 2337 O O . TYR B 1 155 ? 1.288 -11.104 30.499 1.00 62.46 121 TYR A O 1
ATOM 2346 N N . ASP B 1 156 ? 2.566 -10.923 28.660 1.00 70.35 122 ASP A N 1
ATOM 2347 C CA . ASP B 1 156 ? 3.780 -10.634 29.427 1.00 74.85 122 ASP A CA 1
ATOM 2348 C C . ASP B 1 156 ? 3.704 -9.185 29.869 1.00 81.10 122 ASP A C 1
ATOM 2349 O O . ASP B 1 156 ? 3.831 -8.271 29.056 1.00 81.33 122 ASP A O 1
ATOM 2351 N N . ASP B 1 157 ? 3.499 -8.974 31.163 1.00 81.96 123 ASP A N 1
ATOM 2352 C CA . ASP B 1 157 ? 3.365 -7.626 31.702 1.00 82.42 123 ASP A CA 1
ATOM 2353 C C . ASP B 1 157 ? 4.534 -6.679 31.329 1.00 81.87 123 ASP A C 1
ATOM 2354 O O . ASP B 1 157 ? 4.381 -5.457 31.387 1.00 82.25 123 ASP A O 1
ATOM 2356 N N . ASP B 1 158 ? 5.676 -7.237 30.911 1.00 74.98 124 ASP A N 1
ATOM 2357 C CA . ASP B 1 158 ? 6.889 -6.440 30.677 1.00 72.62 124 ASP A CA 1
ATOM 2358 C C . ASP B 1 158 ? 7.061 -5.937 29.237 1.00 69.17 124 ASP A C 1
ATOM 2359 O O . ASP B 1 158 ? 8.100 -5.370 28.885 1.00 73.16 124 ASP A O 1
ATOM 2361 N N . LEU B 1 159 ? 6.048 -6.157 28.410 1.00 59.35 125 LEU A N 1
ATOM 2362 C CA . LEU B 1 159 ? 6.024 -5.651 27.030 1.00 58.89 125 LEU A CA 1
ATOM 2363 C C . LEU B 1 159 ? 6.304 -4.137 26.995 1.00 58.38 125 LEU A C 1
ATOM 2364 O O . LEU B 1 159 ? 5.697 -3.374 27.755 1.00 63.24 125 LEU A O 1
ATOM 2369 N N . THR B 1 160 ? 7.233 -3.710 26.136 1.00 53.53 126 THR A N 1
ATOM 2370 C CA A THR B 1 160 ? 7.676 -2.308 26.062 0.48 49.46 126 THR A CA 1
ATOM 2371 C CA B THR B 1 160 ? 7.644 -2.294 26.100 0.52 48.26 126 THR A CA 1
ATOM 2372 C C . THR B 1 160 ? 6.842 -1.415 25.112 1.00 52.96 126 THR A C 1
ATOM 2373 O O . THR B 1 160 ? 6.154 -1.898 24.196 1.00 43.71 126 THR A O 1
ATOM 2380 N N . SER B 1 161 ? 6.867 -0.108 25.340 1.00 59.27 127 SER A N 1
ATOM 2381 C CA . SER B 1 161 ? 6.201 0.824 24.439 1.00 59.28 127 SER A CA 1
ATOM 2382 C C . SER B 1 161 ? 6.927 0.775 23.097 1.00 58.27 127 SER A C 1
ATOM 2383 O O . SER B 1 161 ? 6.298 0.959 22.000 1.00 44.46 127 SER A O 1
ATOM 2386 N N . ILE B 1 162 ? 8.248 0.550 23.196 1.00 47.90 128 ILE A N 1
ATOM 2387 C CA . ILE B 1 162 ? 9.059 0.386 21.997 1.00 37.68 128 ILE A CA 1
ATOM 2388 C C . ILE B 1 162 ? 8.513 -0.794 21.180 1.00 28.27 128 ILE A C 1
ATOM 2389 O O . ILE B 1 162 ? 8.220 -0.644 20.009 1.00 31.86 128 ILE A O 1
ATOM 2394 N N . ARG B 1 163 ? 8.337 -1.947 21.808 1.00 31.46 129 ARG A N 1
ATOM 2395 C CA . ARG B 1 163 ? 7.878 -3.151 21.100 1.00 32.85 129 ARG A CA 1
ATOM 2396 C C . ARG B 1 163 ? 6.525 -2.937 20.426 1.00 28.09 129 ARG A C 1
ATOM 2397 O O . ARG B 1 163 ? 6.332 -3.342 19.289 1.00 26.95 129 ARG A O 1
ATOM 2405 N N . ARG B 1 164 ? 5.591 -2.273 21.111 1.00 26.42 130 ARG A N 1
ATOM 2406 C CA . ARG B 1 164 ? 4.259 -2.074 20.532 1.00 26.52 130 ARG A CA 1
ATOM 2407 C C . ARG B 1 164 ? 4.308 -1.254 19.252 1.00 27.48 130 ARG A C 1
ATOM 2408 O O . ARG B 1 164 ? 3.528 -1.480 18.310 1.00 27.48 130 ARG A O 1
ATOM 2416 N N . LEU B 1 165 ? 5.209 -0.277 19.240 1.00 22.47 131 LEU A N 1
ATOM 2417 C CA . LEU B 1 165 ? 5.380 0.556 18.064 1.00 20.90 131 LEU A CA 1
ATOM 2418 C C . LEU B 1 165 ? 6.169 -0.103 16.946 1.00 22.78 131 LEU A C 1
ATOM 2419 O O . LEU B 1 165 ? 5.821 0.041 15.771 1.00 23.49 131 LEU A O 1
ATOM 2424 N N . VAL B 1 166 ? 7.190 -0.872 17.296 1.00 26.52 132 VAL A N 1
ATOM 2425 C CA . VAL B 1 166 ? 7.876 -1.683 16.284 1.00 28.92 132 VAL A CA 1
ATOM 2426 C C . VAL B 1 166 ? 6.881 -2.588 15.546 1.00 27.18 132 VAL A C 1
ATOM 2427 O O . VAL B 1 166 ? 6.958 -2.733 14.346 1.00 24.98 132 VAL A O 1
ATOM 2431 N N . ILE B 1 167 ? 5.997 -3.244 16.277 1.00 28.60 133 ILE A N 1
ATOM 2432 C CA . ILE B 1 167 ? 5.030 -4.176 15.695 1.00 21.07 133 ILE A CA 1
ATOM 2433 C C . ILE B 1 167 ? 4.118 -3.474 14.674 1.00 24.21 133 ILE A C 1
ATOM 2434 O O . ILE B 1 167 ? 3.972 -3.911 13.523 1.00 26.90 133 ILE A O 1
ATOM 2439 N N . VAL B 1 168 ? 3.524 -2.366 15.090 1.00 21.65 134 VAL A N 1
ATOM 2440 C CA . VAL B 1 168 ? 2.567 -1.725 14.198 1.00 19.47 134 VAL A CA 1
ATOM 2441 C C . VAL B 1 168 ? 3.277 -1.134 12.946 1.00 23.26 134 VAL A C 1
ATOM 2442 O O . VAL B 1 168 ? 2.755 -1.275 11.834 1.00 24.19 134 VAL A O 1
ATOM 2446 N N . PHE B 1 169 ? 4.481 -0.576 13.107 1.00 22.68 135 PHE A N 1
ATOM 2447 C CA . PHE B 1 169 ? 5.166 -0.010 11.937 1.00 23.15 135 PHE A CA 1
ATOM 2448 C C . PHE B 1 169 ? 5.737 -1.114 11.056 1.00 24.04 135 PHE A C 1
ATOM 2449 O O . PHE B 1 169 ? 5.769 -0.982 9.823 1.00 27.07 135 PHE A O 1
ATOM 2457 N N . LYS B 1 170 ? 6.126 -2.262 11.646 1.00 25.77 136 LYS A N 1
ATOM 2458 C CA . LYS B 1 170 ? 6.613 -3.331 10.788 1.00 25.82 136 LYS A CA 1
ATOM 2459 C C . LYS B 1 170 ? 5.487 -3.921 9.934 1.00 26.65 136 LYS A C 1
ATOM 2460 O O . LYS B 1 170 ? 5.698 -4.295 8.742 1.00 25.72 136 LYS A O 1
ATOM 2466 N N . ILE B 1 171 ? 4.310 -4.037 10.539 1.00 25.03 137 ILE A N 1
ATOM 2467 C CA . ILE B 1 171 ? 3.116 -4.508 9.821 1.00 23.20 137 ILE A CA 1
ATOM 2468 C C . ILE B 1 171 ? 2.823 -3.518 8.673 1.00 25.09 137 ILE A C 1
ATOM 2469 O O . ILE B 1 171 ? 2.592 -3.911 7.534 1.00 23.02 137 ILE A O 1
ATOM 2474 N N . ALA B 1 172 ? 2.841 -2.241 8.989 1.00 19.79 138 ALA A N 1
ATOM 2475 C CA . ALA B 1 172 ? 2.653 -1.253 7.901 1.00 20.87 138 ALA A CA 1
ATOM 2476 C C . ALA B 1 172 ? 3.741 -1.363 6.806 1.00 23.92 138 ALA A C 1
ATOM 2477 O O . ALA B 1 172 ? 3.433 -1.295 5.591 1.00 24.33 138 ALA A O 1
ATOM 2479 N N . GLU B 1 173 ? 4.994 -1.479 7.210 1.00 24.37 139 GLU A N 1
ATOM 2480 C CA . GLU B 1 173 ? 6.098 -1.503 6.261 1.00 27.92 139 GLU A CA 1
ATOM 2481 C C . GLU B 1 173 ? 6.068 -2.782 5.404 1.00 33.44 139 GLU A C 1
ATOM 2482 O O . GLU B 1 173 ? 6.340 -2.725 4.201 1.00 30.48 139 GLU A O 1
ATOM 2488 N N . GLN B 1 174 ? 5.673 -3.912 5.991 1.00 28.80 140 GLN A N 1
ATOM 2489 C CA . GLN B 1 174 ? 5.779 -5.216 5.283 1.00 24.09 140 GLN A CA 1
ATOM 2490 C C . GLN B 1 174 ? 4.489 -5.615 4.540 1.00 29.03 140 GLN A C 1
ATOM 2491 O O . GLN B 1 174 ? 4.582 -6.276 3.527 1.00 31.54 140 GLN A O 1
ATOM 2497 N N . LEU B 1 175 ? 3.306 -5.267 5.058 1.00 24.58 141 LEU A N 1
ATOM 2498 C CA . LEU B 1 175 ? 2.021 -5.613 4.432 1.00 23.62 141 LEU A CA 1
ATOM 2499 C C . LEU B 1 175 ? 1.323 -4.446 3.689 1.00 28.84 141 LEU A C 1
ATOM 2500 O O . LEU B 1 175 ? 0.446 -4.628 2.851 1.00 29.76 141 LEU A O 1
ATOM 2505 N N . TYR B 1 176 ? 1.640 -3.225 4.086 1.00 25.90 142 TYR A N 1
ATOM 2506 C CA . TYR B 1 176 ? 1.011 -2.051 3.491 1.00 27.40 142 TYR A CA 1
ATOM 2507 C C . TYR B 1 176 ? 2.152 -1.140 3.050 1.00 28.53 142 TYR A C 1
ATOM 2508 O O . TYR B 1 176 ? 3.085 -1.601 2.403 1.00 28.20 142 TYR A O 1
ATOM 2517 N N . THR B 1 177 ? 2.050 0.151 3.334 1.00 24.95 143 THR A N 1
ATOM 2518 C CA . THR B 1 177 ? 3.221 1.001 3.452 1.00 25.87 143 THR A CA 1
ATOM 2519 C C . THR B 1 177 ? 3.095 1.831 4.726 1.00 27.79 143 THR A C 1
ATOM 2520 O O . THR B 1 177 ? 1.996 2.051 5.213 1.00 20.66 143 THR A O 1
ATOM 2524 N N . ILE B 1 178 ? 4.214 2.345 5.216 1.00 26.78 144 ILE A N 1
ATOM 2525 C CA . ILE B 1 178 ? 4.181 3.270 6.349 1.00 25.35 144 ILE A CA 1
ATOM 2526 C C . ILE B 1 178 ? 3.318 4.495 6.007 1.00 25.98 144 ILE A C 1
ATOM 2527 O O . ILE B 1 178 ? 2.529 4.975 6.829 1.00 25.76 144 ILE A O 1
ATOM 2532 N N . ASP B 1 179 ? 3.447 4.987 4.773 1.00 28.81 145 ASP A N 1
ATOM 2533 C CA . ASP B 1 179 ? 2.671 6.167 4.371 1.00 32.14 145 ASP A CA 1
ATOM 2534 C C . ASP B 1 179 ? 1.164 5.874 4.384 1.00 29.87 145 ASP A C 1
ATOM 2535 O O . ASP B 1 179 ? 0.341 6.743 4.723 1.00 29.08 145 ASP A O 1
ATOM 2540 N N . GLN B 1 180 ? 0.776 4.660 3.988 1.00 26.01 146 GLN A N 1
ATOM 2541 C CA . GLN B 1 180 ? -0.649 4.325 4.011 1.00 23.18 146 GLN A CA 1
ATOM 2542 C C . GLN B 1 180 ? -1.184 4.326 5.440 1.00 23.48 146 GLN A C 1
ATOM 2543 O O . GLN B 1 180 ? -2.331 4.711 5.675 1.00 22.45 146 GLN A O 1
ATOM 2549 N N . LEU B 1 181 ? -0.394 3.807 6.365 1.00 22.93 147 LEU A N 1
ATOM 2550 C CA . LEU B 1 181 ? -0.810 3.815 7.774 1.00 21.68 147 LEU A CA 1
ATOM 2551 C C . LEU B 1 181 ? -0.877 5.257 8.326 1.00 21.73 147 LEU A C 1
ATOM 2552 O O . LEU B 1 181 ? -1.833 5.646 8.979 1.00 21.37 147 LEU A O 1
ATOM 2557 N N . ILE B 1 182 ? 0.149 6.051 8.047 1.00 22.74 148 ILE A N 1
ATOM 2558 C CA . ILE B 1 182 ? 0.171 7.429 8.564 1.00 25.59 148 ILE A CA 1
ATOM 2559 C C . ILE B 1 182 ? -1.056 8.167 8.005 1.00 27.40 148 ILE A C 1
ATOM 2560 O O . ILE B 1 182 ? -1.770 8.868 8.746 1.00 27.87 148 ILE A O 1
ATOM 2565 N N . ASP B 1 183 ? -1.327 7.991 6.715 1.00 27.60 149 ASP A N 1
ATOM 2566 C CA . ASP B 1 183 ? -2.512 8.624 6.112 1.00 31.44 149 ASP A CA 1
ATOM 2567 C C . ASP B 1 183 ? -3.819 8.186 6.805 1.00 30.63 149 ASP A C 1
ATOM 2568 O O . ASP B 1 183 ? -4.684 8.982 7.135 1.00 27.87 149 ASP A O 1
ATOM 2573 N N . ALA B 1 184 ? -3.973 6.891 7.022 1.00 21.01 150 ALA A N 1
ATOM 2574 C CA . ALA B 1 184 ? -5.187 6.433 7.683 1.00 21.09 150 ALA A CA 1
ATOM 2575 C C . ALA B 1 184 ? -5.282 6.997 9.132 1.00 26.99 150 ALA A C 1
ATOM 2576 O O . ALA B 1 184 ? -6.373 7.280 9.645 1.00 26.40 150 ALA A O 1
ATOM 2578 N N . TYR B 1 185 ? -4.145 7.099 9.809 1.00 25.43 151 TYR A N 1
ATOM 2579 C CA . TYR B 1 185 ? -4.134 7.602 11.182 1.00 23.31 151 TYR A CA 1
ATOM 2580 C C . TYR B 1 185 ? -4.520 9.083 11.202 1.00 27.91 151 TYR A C 1
ATOM 2581 O O . TYR B 1 185 ? -5.339 9.548 12.039 1.00 25.34 151 TYR A O 1
ATOM 2590 N N . LYS B 1 186 ? -3.936 9.847 10.295 1.00 28.37 152 LYS A N 1
ATOM 2591 C CA . LYS B 1 186 ? -4.210 11.299 10.315 1.00 24.97 152 LYS A CA 1
ATOM 2592 C C . LYS B 1 186 ? -5.677 11.549 9.999 1.00 29.48 152 LYS A C 1
ATOM 2593 O O . LYS B 1 186 ? -6.295 12.447 10.610 1.00 33.10 152 LYS A O 1
ATOM 2599 N N . LYS B 1 187 ? -6.241 10.748 9.090 1.00 31.55 153 LYS A N 1
ATOM 2600 C CA . LYS B 1 187 ? -7.673 10.839 8.719 1.00 33.97 153 LYS A CA 1
ATOM 2601 C C . LYS B 1 187 ? -8.545 10.566 9.927 1.00 36.65 153 LYS A C 1
ATOM 2602 O O . LYS B 1 187 ? -9.517 11.281 10.177 1.00 43.14 153 LYS A O 1
ATOM 2606 N N . LYS B 1 188 ? -8.173 9.527 10.667 1.00 32.65 154 LYS A N 1
ATOM 2607 C CA . LYS B 1 188 ? -8.869 9.117 11.887 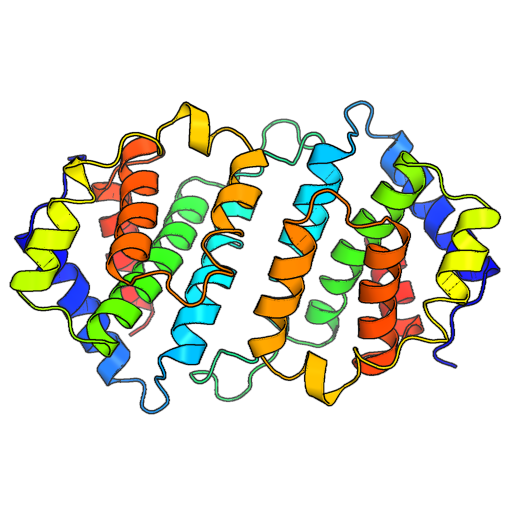1.00 34.67 154 LYS A CA 1
ATOM 2608 C C . LYS B 1 188 ? -8.867 10.235 12.922 1.00 40.84 154 LYS A C 1
ATOM 2609 O O . LYS B 1 188 ? -9.877 10.503 13.574 1.00 40.49 154 LYS A O 1
ATOM 2615 N N . MET B 1 189 ? -7.729 10.901 13.069 1.00 37.18 155 MET A N 1
ATOM 2616 C CA . MET B 1 189 ? -7.584 11.914 14.103 1.00 43.24 155 MET A CA 1
ATOM 2617 C C . MET B 1 189 ? -8.183 13.276 13.739 1.00 54.61 155 MET A C 1
ATOM 2618 O O . MET B 1 189 ? -8.367 14.118 14.616 1.00 62.41 155 MET A O 1
ATOM 2623 N N . LYS B 1 190 ? -8.410 13.553 12.460 1.00 54.55 156 LYS A N 1
ATOM 2624 C CA . LYS B 1 190 ? -9.040 14.837 12.125 1.00 54.95 156 LYS A CA 1
ATOM 2625 C C . LYS B 1 190 ? -10.567 14.744 11.980 1.00 62.84 156 LYS A C 1
ATOM 2626 O O . LYS B 1 190 ? -11.157 13.649 11.926 1.00 63.96 156 LYS A O 1
#

Foldseek 3Di:
DQDADVVNLVVLLVLLCVLVVPPPPDDLVVLLVQLVVLVVVLLVQQCLVVPVDDDGGDDPLSNLLSLLSNVSSLSVNCVVVDADPVNSVVLVVCLVVDDVLAQVLSSDSVNVVVVVVLSVDPPNDSSNSNSVSSSCCSHVNGNVSNSVSNVVVSVVVD/DQDDDVVNLVVLLVLLCVVCVVPPVDDLVVLLVQLLVLVVVLLVQQCLVVPVDPDGHHDPLSSLLSLLSNVSSLSVNCVVVDQDPVNVVVLVVCLVVDDPLAQVLSSPNVVVVVVVVLSVPPPRDSSNSNSVSSSCCSHVNGNVSNSVSNVVVSD